Protein AF-0000000066164206 (afdb_homodimer)

Organism: Pyrobaculum aerophilum (strain ATCC 51768 / DSM 7523 / JCM 9630 / CIP 104966 / NBRC 100827 / IM2) (NCBI:txid178306)

Radius of gyration: 22.2 Å; Cα contacts (8 Å, |Δi|>4): 231; chains: 2; bounding box: 52×77×48 Å

Structure (mmCIF, N/CA/C/O backbone):
data_AF-0000000066164206-model_v1
#
loop_
_entity.id
_entity.type
_entity.pdbx_description
1 polymer 'DNA-directed RNA polymerase subunit Rpo6'
#
loop_
_atom_site.group_PDB
_atom_site.id
_atom_site.type_symbol
_atom_site.label_atom_id
_atom_site.label_alt_id
_atom_site.label_comp_id
_atom_site.label_asym_id
_atom_site.label_entity_id
_atom_site.label_seq_id
_atom_site.pdbx_PDB_ins_code
_atom_site.Cartn_x
_atom_site.Cartn_y
_atom_site.Cartn_z
_atom_site.occupancy
_atom_site.B_iso_or_equiv
_atom_site.auth_seq_id
_atom_site.auth_comp_id
_atom_site.auth_asym_id
_atom_site.auth_atom_id
_atom_site.pdbx_PDB_model_num
ATOM 1 N N . MET A 1 1 ? -31.828 -33.75 -18.078 1 66.69 1 MET A N 1
ATOM 2 C CA . MET A 1 1 ? -30.625 -33.219 -17.453 1 66.69 1 MET A CA 1
ATOM 3 C C . MET A 1 1 ? -29.531 -34.281 -17.422 1 66.69 1 MET A C 1
ATOM 5 O O . MET A 1 1 ? -29.734 -35.375 -16.891 1 66.69 1 MET A O 1
ATOM 9 N N . THR A 1 2 ? -28.5 -34.156 -18.312 1 90.25 2 THR A N 1
ATOM 10 C CA . THR A 1 2 ? -27.469 -35.188 -18.422 1 90.25 2 THR A CA 1
ATOM 11 C C . THR A 1 2 ? -26.578 -35.188 -17.203 1 90.25 2 THR A C 1
ATOM 13 O O . THR A 1 2 ? -26.578 -34.25 -16.406 1 90.25 2 THR A O 1
ATOM 16 N N . THR A 1 3 ? -26.031 -36.375 -16.969 1 93.38 3 THR A N 1
ATOM 17 C CA . THR A 1 3 ? -25.094 -36.562 -15.859 1 93.38 3 THR A 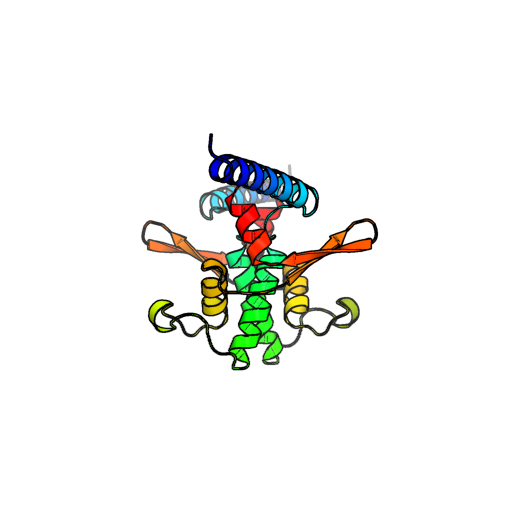CA 1
ATOM 18 C C . THR A 1 3 ? -24.047 -35.438 -15.867 1 93.38 3 THR A C 1
ATOM 20 O O . THR A 1 3 ? -23.641 -34.969 -14.805 1 93.38 3 THR A O 1
ATOM 23 N N . SER A 1 4 ? -23.75 -35.062 -17.031 1 92.44 4 SER A N 1
ATOM 24 C CA . SER A 1 4 ? -22.734 -34.062 -17.188 1 92.44 4 SER A CA 1
ATOM 25 C C . SER A 1 4 ? -23.234 -32.688 -16.719 1 92.44 4 SER A C 1
ATOM 27 O O . SER A 1 4 ? -22.5 -31.938 -16.078 1 92.44 4 SER A O 1
ATOM 29 N N . GLU A 1 5 ? -24.422 -32.406 -17.047 1 90.75 5 GLU A N 1
ATOM 30 C CA . GLU A 1 5 ? -25.047 -31.156 -16.656 1 90.75 5 GLU A CA 1
ATOM 31 C C . GLU A 1 5 ? -25.234 -31.094 -15.148 1 90.75 5 GLU A C 1
ATOM 33 O O . GLU A 1 5 ? -25.031 -30.031 -14.539 1 90.75 5 GLU A O 1
ATOM 38 N N . LEU A 1 6 ? -25.656 -32.188 -14.586 1 91.25 6 LEU A N 1
ATOM 39 C CA . LEU A 1 6 ? -25.828 -32.25 -13.141 1 91.25 6 LEU A CA 1
ATOM 40 C C . LEU A 1 6 ? -24.5 -32.031 -12.414 1 91.25 6 LEU A C 1
ATOM 42 O O . LEU A 1 6 ? -24.453 -31.328 -11.406 1 91.25 6 LEU A O 1
ATOM 46 N N . ILE A 1 7 ? -23.422 -32.594 -12.906 1 93.88 7 ILE A N 1
ATOM 47 C CA . ILE A 1 7 ? -22.094 -32.469 -12.328 1 93.88 7 ILE A CA 1
ATOM 48 C C . ILE A 1 7 ? -21.641 -31 -12.391 1 93.88 7 ILE A C 1
ATOM 50 O O . ILE A 1 7 ? -21.078 -30.484 -11.43 1 93.88 7 ILE A O 1
ATOM 54 N N . GLU A 1 8 ? -22.062 -30.375 -13.469 1 91.31 8 GLU A N 1
ATOM 55 C CA . GLU A 1 8 ? -21.703 -28.969 -13.641 1 91.31 8 GLU A CA 1
ATOM 56 C C . GLU A 1 8 ? -22.438 -28.094 -12.633 1 91.31 8 GLU A C 1
ATOM 58 O O . GLU A 1 8 ? -21.859 -27.156 -12.086 1 91.31 8 GLU A O 1
ATOM 63 N N . ARG A 1 9 ? -23.609 -28.484 -12.375 1 91.88 9 ARG A N 1
ATOM 64 C CA . ARG A 1 9 ? -24.422 -27.75 -11.414 1 91.88 9 ARG A CA 1
ATOM 65 C C . ARG A 1 9 ? -23.891 -27.922 -10 1 91.88 9 ARG A C 1
ATOM 67 O O . ARG A 1 9 ? -23.828 -26.969 -9.227 1 91.88 9 ARG A O 1
ATOM 74 N N . ILE A 1 10 ? -23.516 -29.047 -9.695 1 92.5 10 ILE A N 1
ATOM 75 C CA . ILE A 1 10 ? -23 -29.359 -8.367 1 92.5 10 ILE A CA 1
ATOM 76 C C . ILE A 1 10 ? -21.672 -28.625 -8.148 1 92.5 10 ILE A C 1
ATOM 78 O O . ILE A 1 10 ? -21.438 -28.062 -7.086 1 92.5 10 ILE A O 1
ATOM 82 N N . ASN A 1 11 ? -20.906 -28.594 -9.242 1 90.25 11 ASN A N 1
ATOM 83 C CA . ASN A 1 11 ? -19.609 -27.906 -9.148 1 90.25 11 ASN A CA 1
ATOM 84 C C . ASN A 1 11 ? -19.797 -26.406 -8.914 1 90.25 11 ASN A C 1
ATOM 86 O O . ASN A 1 11 ? -19.016 -25.797 -8.172 1 90.25 11 ASN A O 1
ATOM 90 N N . LYS A 1 12 ? -20.766 -25.922 -9.508 1 91.38 12 LYS A N 1
ATOM 91 C CA . LYS A 1 12 ? -21.078 -24.5 -9.312 1 91.38 12 LYS A CA 1
ATOM 92 C C . LYS A 1 12 ? -21.516 -24.234 -7.879 1 91.38 12 LYS A C 1
ATOM 94 O O . LYS A 1 12 ? -21.109 -23.234 -7.285 1 91.38 12 LYS A O 1
ATOM 99 N N . LEU A 1 13 ? -22.234 -25.047 -7.344 1 91.38 13 LEU A N 1
ATOM 100 C CA . LEU A 1 13 ? -22.703 -24.906 -5.973 1 91.38 13 LEU A CA 1
ATOM 101 C C . LEU A 1 13 ? -21.547 -25.016 -4.98 1 91.38 13 LEU A C 1
ATOM 103 O O . LEU A 1 13 ? -21.516 -24.266 -3.992 1 91.38 13 LEU A O 1
ATOM 107 N N . ILE A 1 14 ? -20.703 -25.906 -5.238 1 89 14 ILE A N 1
ATOM 108 C CA . ILE A 1 14 ? -19.562 -26.094 -4.367 1 89 14 ILE A CA 1
ATOM 109 C C . ILE A 1 14 ? -18.688 -24.844 -4.367 1 89 14 ILE A C 1
ATOM 111 O O . ILE A 1 14 ? -18.219 -24.406 -3.312 1 89 14 ILE A O 1
ATOM 115 N N . ASP A 1 15 ? -18.547 -24.328 -5.621 1 85.62 15 ASP A N 1
ATOM 116 C CA . ASP A 1 15 ? -17.75 -23.109 -5.754 1 85.62 15 ASP A CA 1
ATOM 117 C C . ASP A 1 15 ? -18.359 -21.969 -4.945 1 85.62 15 ASP A C 1
ATOM 119 O O . ASP A 1 15 ? -17.656 -21.234 -4.262 1 85.62 15 ASP A O 1
ATOM 123 N N . VAL A 1 16 ? -19.594 -21.875 -4.934 1 86 16 VAL A N 1
ATOM 124 C CA . VAL A 1 16 ? -20.312 -20.828 -4.211 1 86 16 VAL A CA 1
ATOM 125 C C . VAL A 1 16 ? -20.141 -21.031 -2.707 1 86 16 VAL A C 1
ATOM 127 O O . VAL A 1 16 ? -19.891 -20.078 -1.971 1 86 16 VAL A O 1
ATOM 130 N N . VAL A 1 17 ? -20.266 -22.203 -2.314 1 86.56 17 VAL A N 1
ATOM 131 C CA . VAL A 1 17 ? -20.141 -22.516 -0.897 1 86.56 17 VAL A CA 1
ATOM 132 C C . VAL A 1 17 ? -18.719 -22.25 -0.419 1 86.56 17 VAL A C 1
ATOM 134 O O . VAL A 1 17 ? -18.516 -21.688 0.661 1 86.56 17 VAL A O 1
ATOM 137 N N . ASP A 1 18 ? -17.828 -22.703 -1.269 1 81.44 18 ASP A N 1
ATOM 138 C CA . ASP A 1 18 ? -16.422 -22.484 -0.93 1 81.44 18 ASP A CA 1
ATOM 139 C C . ASP A 1 18 ? -16.125 -21 -0.767 1 81.44 18 ASP A C 1
ATOM 141 O O . ASP A 1 18 ? -15.445 -20.594 0.184 1 81.44 18 ASP A O 1
ATOM 145 N N . LYS A 1 19 ? -16.578 -20.297 -1.693 1 81.19 19 LYS A N 1
ATOM 146 C CA . LYS A 1 19 ? -16.375 -18.859 -1.658 1 81.19 19 LYS A CA 1
ATOM 147 C C . LYS A 1 19 ? -17 -18.234 -0.41 1 81.19 19 LYS A C 1
ATOM 149 O O . LYS A 1 19 ? -16.406 -17.359 0.22 1 81.19 19 LYS A O 1
ATOM 154 N N . ALA A 1 20 ? -18.094 -18.688 -0.047 1 82.38 20 ALA A N 1
ATOM 155 C CA . ALA A 1 20 ? -18.797 -18.203 1.134 1 82.38 20 ALA A CA 1
ATOM 156 C C . ALA A 1 20 ? -18.031 -18.531 2.41 1 82.38 20 ALA A C 1
ATOM 158 O O . ALA A 1 20 ? -17.938 -17.703 3.314 1 82.38 20 ALA A O 1
ATOM 159 N N . ILE A 1 21 ? -17.5 -19.547 2.49 1 81.56 21 ILE A N 1
ATOM 160 C CA . ILE A 1 21 ? -16.75 -20 3.654 1 81.56 21 ILE A CA 1
ATOM 161 C C . ILE A 1 21 ? -15.469 -19.188 3.801 1 81.56 21 ILE A C 1
ATOM 163 O O . ILE A 1 21 ? -15.141 -18.719 4.895 1 81.56 21 ILE A O 1
ATOM 167 N N . ASN A 1 22 ? -14.844 -19.094 2.66 1 77.5 22 ASN A N 1
ATOM 168 C CA . ASN A 1 22 ? -13.602 -18.328 2.676 1 77.5 22 ASN A CA 1
ATOM 169 C C . ASN A 1 22 ? -13.836 -16.875 3.088 1 77.5 22 ASN A C 1
ATOM 171 O O . ASN A 1 22 ? -13.039 -16.297 3.818 1 77.5 22 ASN A O 1
ATOM 175 N N . LYS A 1 23 ? -14.867 -16.406 2.512 1 76.94 23 LYS A N 1
ATOM 176 C CA . LYS A 1 23 ? -15.219 -15.047 2.873 1 76.94 23 LYS A CA 1
ATOM 177 C C . LYS A 1 23 ? -15.406 -14.906 4.383 1 76.94 23 LYS A C 1
ATOM 179 O O . LYS A 1 23 ? -14.992 -13.906 4.977 1 76.94 23 LYS A O 1
ATOM 184 N N . ARG A 1 24 ? -15.914 -15.734 4.977 1 78.19 24 ARG A N 1
ATOM 185 C CA . ARG A 1 24 ? -16.203 -15.711 6.406 1 78.19 24 ARG A CA 1
ATOM 186 C C . ARG A 1 24 ? -14.938 -15.945 7.223 1 78.19 24 ARG A C 1
ATOM 188 O O . ARG A 1 24 ? -14.75 -15.336 8.281 1 78.19 24 ARG A O 1
ATOM 195 N N . GLU A 1 25 ? -14.047 -16.781 6.566 1 76.94 25 GLU A N 1
ATOM 196 C CA . GLU A 1 25 ? -12.867 -17.188 7.332 1 76.94 25 GLU A CA 1
ATOM 197 C C . GLU A 1 25 ? -11.758 -16.141 7.227 1 76.94 25 GLU A C 1
ATOM 199 O O . GLU A 1 25 ? -11.055 -15.883 8.203 1 76.94 25 GLU A O 1
ATOM 204 N N . PHE A 1 26 ? -11.734 -15.664 6.027 1 82.38 26 PHE A N 1
ATOM 205 C CA . PHE A 1 26 ? -10.648 -14.711 5.82 1 82.38 26 PHE A CA 1
ATOM 206 C C . PHE A 1 26 ? -11.188 -13.289 5.695 1 82.38 26 PHE A C 1
ATOM 208 O O . PHE A 1 26 ? -11.594 -12.867 4.609 1 82.38 26 PHE A O 1
ATOM 215 N N . TYR A 1 27 ? -11.516 -12.742 6.898 1 85.75 27 TYR A N 1
ATOM 216 C CA . TYR A 1 27 ? -12.047 -11.391 6.887 1 85.75 27 TYR A CA 1
ATOM 217 C C . TYR A 1 27 ? -10.961 -10.367 7.188 1 85.75 27 TYR A C 1
ATOM 219 O O . TYR A 1 27 ? -10.094 -10.609 8.039 1 85.75 27 TYR A O 1
ATOM 227 N N . PRO A 1 28 ? -11.141 -9.188 6.469 1 89.5 28 PRO A N 1
ATOM 228 C CA . PRO A 1 28 ? -11.969 -8.742 5.344 1 89.5 28 PRO A CA 1
ATOM 229 C C . PRO A 1 28 ? -11.586 -9.406 4.023 1 89.5 28 PRO A C 1
ATOM 231 O O . PRO A 1 28 ? -10.406 -9.703 3.803 1 89.5 28 PRO A O 1
ATOM 234 N N . PRO A 1 29 ? -12.484 -9.734 3.119 1 90.94 29 PRO A N 1
ATOM 235 C CA . PRO A 1 29 ? -12.203 -10.445 1.866 1 90.94 29 PRO A CA 1
ATOM 236 C C . PRO A 1 29 ? -11.586 -9.539 0.805 1 90.94 29 PRO A C 1
ATOM 238 O O . PRO A 1 29 ? -12.023 -9.547 -0.35 1 90.94 29 PRO A O 1
ATOM 241 N N . ARG A 1 30 ? -10.641 -8.68 1.264 1 93.94 30 ARG A N 1
ATOM 242 C CA . ARG A 1 30 ? -9.883 -7.754 0.427 1 93.94 30 ARG A CA 1
ATOM 243 C C . ARG A 1 30 ? -8.539 -7.418 1.062 1 93.94 30 ARG A C 1
ATOM 245 O O . ARG A 1 30 ? -8.328 -7.668 2.252 1 93.94 30 ARG A O 1
ATOM 252 N N . LEU A 1 31 ? -7.727 -6.828 0.231 1 95.31 31 LEU A N 1
ATOM 253 C CA . LEU A 1 31 ? -6.445 -6.367 0.758 1 95.31 31 LEU A CA 1
ATOM 254 C C . LEU A 1 31 ? -6.613 -5.066 1.532 1 95.31 31 LEU A C 1
ATOM 256 O O . LEU A 1 31 ? -7.293 -4.148 1.069 1 95.31 31 LEU A O 1
ATOM 260 N N . THR A 1 32 ? -5.957 -5.039 2.658 1 93.44 32 THR A N 1
ATOM 261 C CA . THR A 1 32 ? -5.863 -3.766 3.367 1 93.44 32 THR A CA 1
ATOM 262 C C . THR A 1 32 ? -4.797 -2.871 2.738 1 93.44 32 THR A C 1
ATOM 264 O O . THR A 1 32 ? -4 -3.33 1.918 1 93.44 32 THR A O 1
ATOM 267 N N . LYS A 1 33 ? -4.77 -1.636 3.09 1 93.25 33 LYS A N 1
ATOM 268 C CA . LYS A 1 33 ? -3.768 -0.715 2.557 1 93.25 33 LYS A CA 1
ATOM 269 C C . LYS A 1 33 ? -2.359 -1.142 2.959 1 93.25 33 LYS A C 1
ATOM 271 O O . LYS A 1 33 ? -1.424 -1.04 2.162 1 93.25 33 LYS A O 1
ATOM 276 N N . TYR A 1 34 ? -2.148 -1.735 4.203 1 94.88 34 TYR A N 1
ATOM 277 C CA . TYR A 1 34 ? -0.826 -2.148 4.66 1 94.88 34 TYR A CA 1
ATOM 278 C C . TYR A 1 34 ? -0.387 -3.432 3.961 1 94.88 34 TYR A C 1
ATOM 280 O O . TYR A 1 34 ? 0.798 -3.611 3.668 1 94.88 34 TYR A O 1
ATOM 288 N N . GLU A 1 35 ? -1.37 -4.32 3.779 1 96.5 35 GLU A N 1
ATOM 289 C CA . GLU A 1 35 ? -1.057 -5.52 3.014 1 96.5 35 GLU A CA 1
ATOM 290 C C . GLU A 1 35 ? -0.661 -5.176 1.581 1 96.5 35 GLU A C 1
ATOM 292 O O . GLU A 1 35 ? 0.327 -5.699 1.061 1 96.5 35 GLU A O 1
ATOM 297 N N . THR A 1 36 ? -1.443 -4.316 0.958 1 97.5 36 THR A N 1
ATOM 298 C CA . THR A 1 36 ? -1.11 -3.848 -0.383 1 97.5 36 THR A CA 1
ATOM 299 C C . THR A 1 36 ? 0.281 -3.221 -0.407 1 97.5 36 THR A C 1
ATOM 301 O O . THR A 1 36 ? 1.104 -3.557 -1.263 1 97.5 36 THR A O 1
ATOM 304 N N . ALA A 1 37 ? 0.535 -2.391 0.534 1 98.31 37 ALA A N 1
ATOM 305 C CA . ALA A 1 37 ? 1.829 -1.724 0.65 1 98.31 37 ALA A CA 1
ATOM 306 C C . ALA A 1 37 ? 2.961 -2.74 0.779 1 98.31 37 ALA A C 1
ATOM 308 O O . ALA A 1 37 ? 4.004 -2.6 0.139 1 98.31 37 ALA A O 1
ATOM 309 N N . ARG A 1 38 ? 2.699 -3.684 1.602 1 97.81 38 ARG A N 1
ATOM 310 C CA . ARG A 1 38 ? 3.725 -4.695 1.8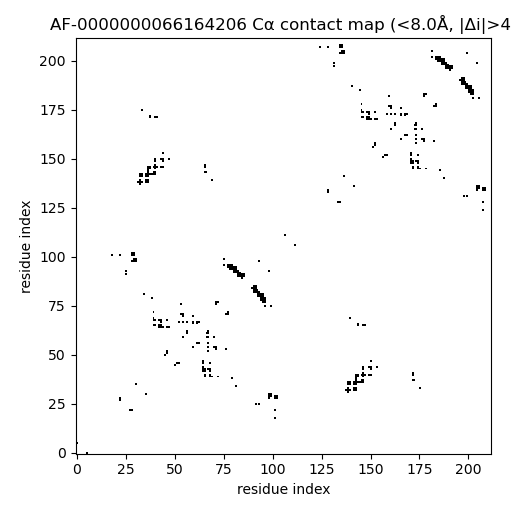41 1 97.81 38 ARG A CA 1
ATOM 311 C C . ARG A 1 38 ? 4.023 -5.48 0.57 1 97.81 38 ARG A C 1
ATOM 313 O O . ARG A 1 38 ? 5.188 -5.75 0.258 1 97.81 38 ARG A O 1
ATOM 320 N N . ILE A 1 39 ? 3.029 -5.887 -0.0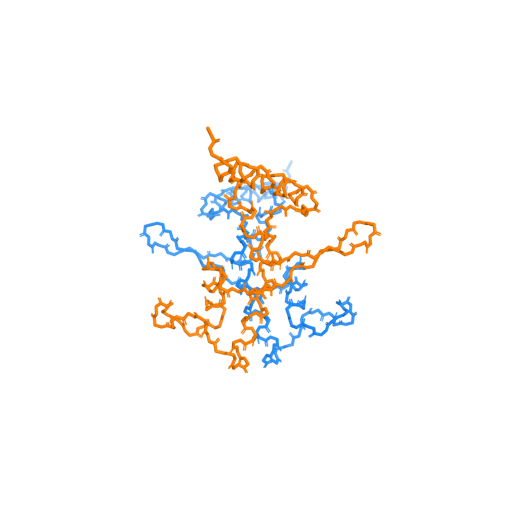93 1 98.38 39 ILE A N 1
ATOM 321 C CA . ILE A 1 39 ? 3.178 -6.641 -1.334 1 98.38 39 ILE A CA 1
ATOM 322 C C . ILE A 1 39 ? 3.957 -5.809 -2.352 1 98.38 39 ILE A C 1
ATOM 324 O O . ILE A 1 39 ? 4.926 -6.289 -2.941 1 98.38 39 ILE A O 1
ATOM 328 N N . ILE A 1 40 ? 3.529 -4.562 -2.512 1 98.44 40 ILE A N 1
ATOM 329 C CA . ILE A 1 40 ? 4.184 -3.674 -3.467 1 98.44 40 ILE A CA 1
ATOM 330 C C . ILE A 1 40 ? 5.617 -3.4 -3.016 1 98.44 40 ILE A C 1
ATOM 332 O O . ILE A 1 40 ? 6.547 -3.426 -3.826 1 98.44 40 ILE A O 1
ATOM 336 N N . GLY A 1 41 ? 5.812 -3.145 -1.729 1 98.38 41 GLY A N 1
ATOM 337 C CA . GLY A 1 41 ? 7.141 -2.92 -1.185 1 98.38 41 GLY A CA 1
ATOM 338 C C . GLY A 1 41 ? 8.078 -4.094 -1.398 1 98.38 41 GLY A C 1
ATOM 339 O O . GLY A 1 41 ? 9.211 -3.916 -1.853 1 98.38 41 GLY A O 1
ATOM 340 N N . ALA A 1 42 ? 7.594 -5.25 -1.083 1 97.94 42 ALA A N 1
ATOM 341 C CA . ALA A 1 42 ? 8.391 -6.461 -1.25 1 97.94 42 ALA A CA 1
ATOM 342 C C . ALA A 1 42 ? 8.766 -6.676 -2.715 1 97.94 42 ALA A C 1
ATOM 344 O O . ALA A 1 42 ? 9.922 -6.949 -3.033 1 97.94 42 ALA A O 1
ATOM 345 N N . ARG A 1 43 ? 7.789 -6.516 -3.514 1 98.12 43 ARG A N 1
ATOM 346 C CA . ARG A 1 43 ? 8.047 -6.703 -4.938 1 98.12 43 ARG A CA 1
ATOM 347 C C . ARG A 1 43 ? 9 -5.633 -5.465 1 98.12 43 ARG A C 1
ATOM 349 O O . ARG A 1 43 ? 9.898 -5.93 -6.254 1 98.12 43 ARG A O 1
ATOM 356 N N . ALA A 1 44 ? 8.75 -4.375 -5.062 1 98.75 44 ALA A N 1
ATOM 357 C CA . ALA A 1 44 ? 9.625 -3.279 -5.469 1 98.75 44 ALA A CA 1
ATOM 358 C C . ALA A 1 44 ? 11.078 -3.566 -5.09 1 98.75 44 ALA A C 1
ATOM 360 O O . ALA A 1 44 ? 11.992 -3.316 -5.879 1 98.75 44 ALA A O 1
ATOM 361 N N . LEU A 1 45 ? 11.266 -4.09 -3.963 1 97.75 45 LEU A N 1
ATOM 362 C CA . LEU A 1 45 ? 12.609 -4.453 -3.508 1 97.75 45 LEU A CA 1
ATOM 363 C C . LEU A 1 45 ? 13.203 -5.551 -4.383 1 97.75 45 LEU A C 1
ATOM 365 O O . LEU A 1 45 ? 14.359 -5.465 -4.793 1 97.75 45 LEU A O 1
ATOM 369 N N . GLN A 1 46 ? 12.406 -6.59 -4.641 1 97.88 46 GLN A N 1
ATOM 370 C CA . GLN A 1 46 ? 12.859 -7.664 -5.516 1 97.88 46 GLN A CA 1
ATOM 371 C C . GLN A 1 46 ? 13.32 -7.113 -6.863 1 97.88 46 GLN A C 1
ATOM 373 O O . GLN A 1 46 ? 14.367 -7.508 -7.375 1 97.88 46 GLN A O 1
ATOM 378 N N . LEU A 1 47 ? 12.562 -6.191 -7.414 1 98.19 47 LEU A N 1
ATOM 379 C CA . LEU A 1 47 ? 12.898 -5.574 -8.695 1 98.19 47 LEU A CA 1
ATOM 380 C C . LEU A 1 47 ? 14.188 -4.762 -8.586 1 98.19 47 LEU A C 1
ATOM 382 O O . LEU A 1 47 ? 15.039 -4.816 -9.477 1 98.19 47 LEU A O 1
ATOM 386 N N . ALA A 1 48 ? 14.281 -4.035 -7.539 1 97.06 48 ALA A N 1
ATOM 387 C CA . ALA A 1 48 ? 15.477 -3.23 -7.297 1 97.06 48 ALA A CA 1
ATOM 388 C C . ALA A 1 48 ? 16.703 -4.117 -7.145 1 97.06 48 ALA A C 1
ATOM 390 O O . ALA A 1 48 ? 17.828 -3.691 -7.449 1 97.06 48 ALA A O 1
ATOM 391 N N . MET A 1 49 ? 16.469 -5.266 -6.781 1 95.94 49 MET A N 1
ATOM 392 C CA . MET A 1 49 ? 17.562 -6.195 -6.52 1 95.94 49 MET A CA 1
ATOM 393 C C . MET A 1 49 ? 17.828 -7.066 -7.742 1 95.94 49 MET A C 1
ATOM 395 O O . MET A 1 49 ? 18.672 -7.973 -7.688 1 95.94 49 MET A O 1
ATOM 399 N N . GLY A 1 50 ? 17.078 -6.793 -8.75 1 96.81 50 GLY A N 1
ATOM 400 C CA . GLY A 1 50 ? 17.469 -7.402 -10.016 1 96.81 50 GLY A CA 1
ATOM 401 C C . GLY A 1 50 ? 16.469 -8.414 -10.523 1 96.81 50 GLY A C 1
ATOM 402 O O . GLY A 1 50 ? 16.688 -9.062 -11.547 1 96.81 50 GLY A O 1
ATOM 403 N N . ALA A 1 51 ? 15.344 -8.586 -9.867 1 98.25 51 ALA A N 1
ATOM 404 C CA . ALA A 1 51 ? 14.32 -9.5 -10.375 1 98.25 51 ALA A CA 1
ATOM 405 C C . ALA A 1 51 ? 13.781 -9.023 -11.719 1 98.25 51 ALA A C 1
ATOM 407 O O . ALA A 1 51 ? 13.719 -7.816 -11.984 1 98.25 51 ALA A O 1
ATOM 408 N N . GLN A 1 52 ? 13.406 -9.969 -12.547 1 98.06 52 GLN A N 1
ATOM 409 C CA . GLN A 1 52 ? 12.836 -9.625 -13.852 1 98.06 52 GLN A CA 1
ATOM 410 C C . GLN A 1 52 ? 11.414 -9.094 -13.703 1 98.06 52 GLN A C 1
ATOM 412 O O . GLN A 1 52 ? 10.594 -9.672 -12.984 1 98.06 52 GLN A O 1
ATOM 417 N N . PRO A 1 53 ? 11.102 -8.086 -14.391 1 98.25 53 PRO A N 1
ATOM 418 C CA . PRO A 1 53 ? 9.711 -7.625 -14.406 1 98.25 53 PRO A CA 1
ATOM 419 C C . PRO A 1 53 ? 8.773 -8.602 -15.102 1 98.25 53 PRO A C 1
ATOM 421 O O . PRO A 1 53 ? 9.18 -9.281 -16.047 1 98.25 53 PRO A O 1
ATOM 424 N N . LEU A 1 54 ? 7.52 -8.609 -14.703 1 98.31 54 LEU A N 1
ATOM 425 C CA . LEU A 1 54 ? 6.52 -9.477 -15.305 1 98.31 54 LEU A CA 1
ATOM 426 C C . LEU A 1 54 ? 5.66 -8.711 -16.312 1 98.31 54 LEU A C 1
ATOM 428 O O . LEU A 1 54 ? 4.719 -9.266 -16.875 1 98.31 54 LEU A O 1
ATOM 432 N N . VAL A 1 55 ? 5.945 -7.441 -16.359 1 98.06 55 VAL A N 1
ATOM 433 C CA . VAL A 1 55 ? 5.215 -6.605 -17.312 1 98.06 55 VAL A CA 1
ATOM 434 C C . VAL A 1 55 ? 6.199 -5.934 -18.266 1 98.06 55 VAL A C 1
ATOM 436 O O . VAL A 1 55 ? 7.395 -5.848 -17.984 1 98.06 55 VAL A O 1
ATOM 439 N N . ASP A 1 56 ? 5.59 -5.531 -19.422 1 97 56 ASP A N 1
ATOM 440 C CA . ASP A 1 56 ? 6.402 -4.773 -20.359 1 97 56 ASP A CA 1
ATOM 441 C C . ASP A 1 56 ? 6.691 -3.371 -19.844 1 97 56 ASP A C 1
ATOM 443 O O . ASP A 1 56 ? 5.781 -2.549 -19.719 1 97 56 ASP A O 1
ATOM 447 N N . ILE A 1 57 ? 7.984 -3.061 -19.688 1 95.94 57 ILE A N 1
ATOM 448 C CA . ILE A 1 57 ? 8.422 -1.802 -19.094 1 95.94 57 ILE A CA 1
ATOM 449 C C . ILE A 1 57 ? 8 -0.636 -19.984 1 95.94 57 ILE A C 1
ATOM 451 O O . ILE A 1 57 ? 7.699 0.453 -19.484 1 95.94 57 ILE A O 1
ATOM 455 N N . GLN A 1 58 ? 7.988 -0.874 -21.297 1 95.88 58 GLN A N 1
ATOM 456 C CA . GLN A 1 58 ? 7.578 0.165 -22.234 1 95.88 58 GLN A CA 1
ATOM 457 C C . GLN A 1 58 ? 6.098 0.501 -22.062 1 95.88 58 GLN A C 1
ATOM 459 O O . GLN A 1 58 ? 5.707 1.667 -22.156 1 95.88 58 GLN A O 1
ATOM 464 N N . GLU A 1 59 ? 5.34 -0.531 -21.812 1 95.06 59 GLU A N 1
ATOM 465 C CA . GLU A 1 59 ? 3.906 -0.335 -21.625 1 95.06 59 GLU A CA 1
ATOM 466 C C . GLU A 1 59 ? 3.625 0.439 -20.344 1 95.06 59 GLU A C 1
ATOM 468 O O . GLU A 1 59 ? 2.715 1.271 -20.297 1 95.06 59 GLU A O 1
ATOM 473 N N . VAL A 1 60 ? 4.379 0.217 -19.297 1 93.81 60 VAL A N 1
ATOM 474 C CA . VAL A 1 60 ? 4.211 0.894 -18.016 1 93.81 60 VAL A CA 1
ATOM 475 C C . VAL A 1 60 ? 4.648 2.35 -18.141 1 93.81 60 VAL A C 1
ATOM 477 O O . VAL A 1 60 ? 4.098 3.23 -17.469 1 93.81 60 VAL A O 1
ATOM 480 N N . GLY A 1 61 ? 5.574 2.59 -18.984 1 94.69 61 GLY A N 1
ATOM 481 C CA . GLY A 1 61 ? 6.078 3.938 -19.188 1 94.69 61 GLY A CA 1
ATOM 482 C C . GLY A 1 61 ? 7.047 4.383 -18.109 1 94.69 61 GLY A C 1
ATOM 483 O O . GLY A 1 61 ? 7.207 5.582 -17.875 1 94.69 61 GLY A O 1
ATOM 484 N N . SER A 1 62 ? 7.547 3.5 -17.312 1 95.25 62 SER A N 1
ATOM 485 C CA . SER A 1 62 ? 8.469 3.84 -16.234 1 95.25 62 SER A CA 1
ATOM 486 C C . SER A 1 62 ? 9.312 2.635 -15.828 1 95.25 62 SER A C 1
ATOM 488 O O . SER A 1 62 ? 8.859 1.492 -15.93 1 95.25 62 SER A O 1
ATOM 490 N N . VAL A 1 63 ? 10.523 2.949 -15.43 1 95.75 63 VAL A N 1
ATOM 491 C CA . VAL A 1 63 ? 11.414 1.899 -14.93 1 95.75 63 VAL A CA 1
ATOM 492 C C . VAL A 1 63 ? 11.383 1.885 -13.406 1 95.75 63 VAL A C 1
ATOM 494 O O . VAL A 1 63 ? 12.094 1.093 -12.773 1 95.75 63 VAL A O 1
ATOM 497 N N . ASP A 1 64 ? 10.555 2.697 -12.828 1 97.19 64 ASP A N 1
ATOM 498 C CA . ASP A 1 64 ? 10.414 2.764 -11.375 1 97.19 64 ASP A CA 1
ATOM 499 C C . ASP A 1 64 ? 9.898 1.44 -10.812 1 97.19 64 ASP A C 1
ATOM 501 O O . ASP A 1 64 ? 8.789 1.01 -11.133 1 97.19 64 ASP A O 1
ATOM 505 N N . PRO A 1 65 ? 10.742 0.855 -9.859 1 98.25 65 PRO A N 1
ATOM 506 C CA . PRO A 1 65 ? 10.359 -0.459 -9.336 1 98.25 65 PRO A CA 1
ATOM 507 C C . PRO A 1 65 ? 8.992 -0.454 -8.664 1 98.25 65 PRO A C 1
ATOM 509 O O . PRO A 1 65 ? 8.258 -1.443 -8.742 1 98.25 65 PRO A O 1
ATOM 512 N N . VAL A 1 66 ? 8.672 0.612 -8.047 1 98.12 66 VAL A N 1
ATOM 513 C CA . VAL A 1 66 ? 7.406 0.703 -7.332 1 98.12 66 VAL A CA 1
ATOM 514 C C . VAL A 1 66 ? 6.2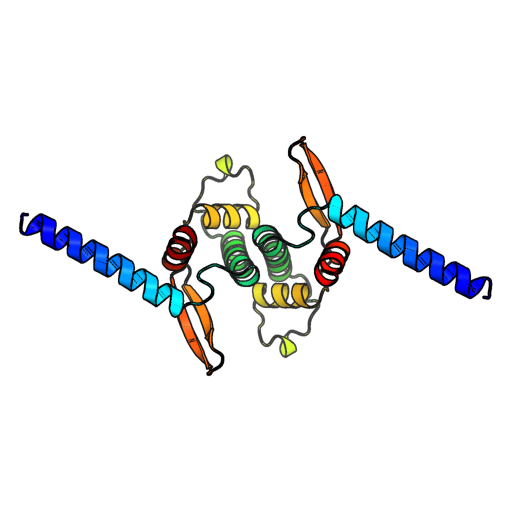5 0.708 -8.328 1 98.12 66 VAL A C 1
ATOM 516 O O . VAL A 1 66 ? 5.262 -0.011 -8.148 1 98.12 66 VAL A O 1
ATOM 519 N N . LEU A 1 67 ? 6.355 1.498 -9.391 1 97.69 67 LEU A N 1
ATOM 520 C CA . LEU A 1 67 ? 5.309 1.571 -10.398 1 97.69 67 LEU A CA 1
ATOM 521 C C . LEU A 1 67 ? 5.145 0.232 -11.109 1 97.69 67 LEU A C 1
ATOM 523 O O . LEU A 1 67 ? 4.023 -0.179 -11.422 1 97.69 67 LEU A O 1
ATOM 527 N N . ILE A 1 68 ? 6.281 -0.389 -11.328 1 98.38 68 ILE A N 1
ATOM 528 C CA . ILE A 1 68 ? 6.234 -1.701 -11.961 1 98.38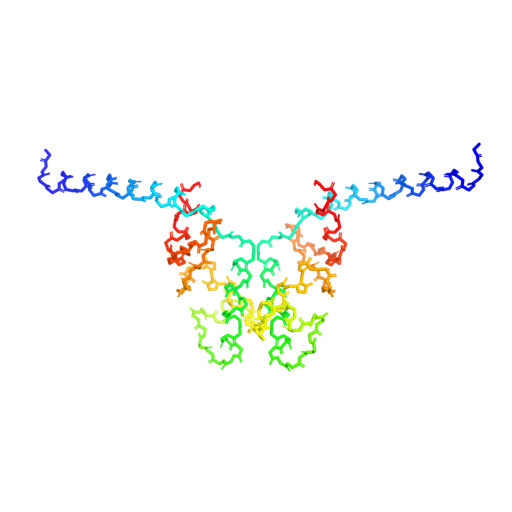 68 ILE A CA 1
ATOM 529 C C . ILE A 1 68 ? 5.504 -2.688 -11.055 1 98.38 68 ILE A C 1
ATOM 531 O O . ILE A 1 68 ? 4.617 -3.418 -11.508 1 98.38 68 ILE A O 1
ATOM 535 N N . ALA A 1 69 ? 5.859 -2.689 -9.766 1 98.75 69 ALA A N 1
ATOM 536 C CA . ALA A 1 69 ? 5.219 -3.559 -8.789 1 98.75 69 ALA A CA 1
ATOM 537 C C . ALA A 1 69 ? 3.719 -3.291 -8.719 1 98.75 69 ALA A C 1
ATOM 539 O O . ALA A 1 69 ? 2.916 -4.227 -8.656 1 98.75 69 ALA A O 1
ATOM 540 N N . MET A 1 70 ? 3.299 -2.064 -8.781 1 98.06 70 MET A N 1
ATOM 541 C CA . MET A 1 70 ? 1.89 -1.683 -8.742 1 98.06 70 MET A CA 1
ATOM 542 C C . MET A 1 70 ? 1.143 -2.24 -9.953 1 98.06 70 MET A C 1
ATOM 544 O O . MET A 1 70 ? 0.04 -2.773 -9.812 1 98.06 70 MET A O 1
ATOM 548 N N . GLU A 1 71 ? 1.762 -2.119 -11.078 1 97.88 71 GLU A N 1
ATOM 549 C CA . GLU A 1 71 ? 1.144 -2.621 -12.305 1 97.88 71 GLU A CA 1
ATOM 550 C C . GLU A 1 71 ? 1.021 -4.141 -12.273 1 97.88 71 GLU A C 1
ATOM 552 O O . GLU A 1 71 ? 0.001 -4.695 -12.688 1 97.88 71 GLU A O 1
ATOM 557 N N . GLU A 1 72 ? 2.084 -4.812 -11.805 1 98.31 72 GLU A N 1
ATOM 558 C CA . GLU A 1 72 ? 2.053 -6.266 -11.688 1 98.31 72 GLU A CA 1
ATOM 559 C C . GLU A 1 72 ? 0.955 -6.727 -10.734 1 98.31 72 GLU A C 1
ATOM 561 O O . GLU A 1 72 ? 0.282 -7.727 -10.992 1 98.31 72 GLU A O 1
ATOM 566 N N . LEU A 1 73 ? 0.753 -6.008 -9.633 1 97.94 73 LEU A N 1
ATOM 567 C CA . LEU A 1 73 ? -0.323 -6.32 -8.695 1 97.94 73 LEU A CA 1
ATOM 568 C C . LEU A 1 73 ? -1.686 -6.086 -9.344 1 97.94 73 LEU A C 1
ATOM 570 O O . LEU A 1 73 ? -2.572 -6.938 -9.25 1 97.94 73 LEU A O 1
ATOM 574 N N . ARG A 1 74 ? -1.874 -5 -9.977 1 96.12 74 ARG A N 1
ATOM 575 C CA . ARG A 1 74 ? -3.131 -4.637 -10.625 1 96.12 74 ARG A CA 1
ATOM 576 C C . ARG A 1 74 ? -3.551 -5.691 -11.641 1 96.12 74 ARG A C 1
ATOM 578 O O . ARG A 1 74 ? -4.73 -6.023 -11.742 1 96.12 74 ARG A O 1
ATOM 585 N N . ARG A 1 75 ? -2.602 -6.242 -12.32 1 96.5 75 ARG A N 1
ATOM 586 C CA . ARG A 1 75 ? -2.871 -7.199 -13.383 1 96.5 75 ARG A CA 1
ATOM 587 C C . ARG A 1 75 ? -2.982 -8.617 -12.828 1 96.5 75 ARG A C 1
ATOM 589 O O . ARG A 1 75 ? -3.242 -9.562 -13.578 1 96.5 75 ARG A O 1
ATOM 596 N N . GLY A 1 76 ? -2.705 -8.758 -11.539 1 96.19 76 GLY A N 1
ATOM 597 C CA . GLY A 1 76 ? -2.838 -10.062 -10.914 1 96.19 76 GLY A CA 1
ATOM 598 C C . GLY A 1 76 ? -1.706 -11.008 -11.266 1 96.19 76 GLY A C 1
ATOM 599 O O . GLY A 1 76 ? -1.915 -12.219 -11.375 1 96.19 76 GLY A O 1
ATOM 600 N N . LEU A 1 77 ? -0.539 -10.477 -11.414 1 97.44 77 LEU A N 1
ATOM 601 C CA . LEU A 1 77 ? 0.569 -11.297 -11.898 1 97.44 77 LEU A CA 1
ATOM 602 C C . LEU A 1 77 ? 1.438 -11.773 -10.742 1 97.44 77 LEU A C 1
ATOM 604 O O . LEU A 1 77 ? 2.305 -12.633 -10.922 1 97.44 77 LEU A O 1
ATOM 608 N N . LEU A 1 78 ? 1.17 -11.242 -9.539 1 98.12 78 LEU A N 1
ATOM 609 C CA . LEU A 1 78 ? 1.985 -11.578 -8.375 1 98.12 78 LEU A CA 1
ATOM 610 C C . LEU A 1 78 ? 1.431 -12.805 -7.656 1 98.12 78 LEU A C 1
ATOM 612 O O . LEU A 1 78 ? 0.213 -12.977 -7.566 1 98.12 78 LEU A O 1
ATOM 616 N N . ASP A 1 79 ? 2.361 -13.578 -7.188 1 95.38 79 ASP A N 1
ATOM 617 C CA . ASP A 1 79 ? 1.988 -14.805 -6.484 1 95.38 79 ASP A CA 1
ATOM 618 C C . ASP A 1 79 ? 2.484 -14.781 -5.039 1 95.38 79 ASP A C 1
ATOM 620 O O . ASP A 1 79 ? 3.445 -15.469 -4.695 1 95.38 79 ASP A O 1
ATOM 624 N N . PHE A 1 80 ? 1.926 -14.016 -4.23 1 96.81 80 PHE A N 1
ATOM 625 C CA . PHE A 1 80 ? 2.297 -13.945 -2.822 1 96.81 80 PHE A CA 1
ATOM 626 C C . PHE A 1 80 ? 1.279 -14.672 -1.955 1 96.81 80 PHE A C 1
ATOM 628 O O . PHE A 1 80 ? 0.17 -14.969 -2.404 1 96.81 80 PHE A O 1
ATOM 635 N N . ILE A 1 81 ? 1.796 -15.094 -0.857 1 96.62 81 ILE A N 1
ATOM 636 C CA . ILE A 1 81 ? 0.922 -15.609 0.193 1 96.62 81 ILE A CA 1
ATOM 637 C C . ILE A 1 81 ? 0.701 -14.531 1.253 1 96.62 81 ILE A C 1
ATOM 639 O O . ILE A 1 81 ? 1.657 -13.914 1.729 1 96.62 81 ILE A O 1
ATOM 643 N N . ILE A 1 82 ? -0.553 -14.312 1.608 1 95.12 82 ILE A N 1
ATOM 644 C CA . ILE A 1 82 ? -0.92 -13.359 2.645 1 95.12 82 ILE A CA 1
ATOM 645 C C . ILE A 1 82 ? -1.144 -14.086 3.967 1 95.12 82 ILE A C 1
ATOM 647 O O . ILE A 1 82 ? -1.836 -15.109 4.012 1 95.12 82 ILE A O 1
ATOM 651 N N . VAL A 1 83 ? -0.48 -13.547 4.945 1 93.38 83 VAL A N 1
ATOM 652 C CA . VAL A 1 83 ? -0.572 -14.148 6.27 1 93.38 83 VAL A CA 1
ATOM 653 C C . VAL A 1 83 ? -1.215 -13.164 7.246 1 93.38 83 VAL A C 1
ATOM 655 O O . VAL A 1 83 ? -0.766 -12.023 7.367 1 93.38 83 VAL A O 1
ATOM 658 N N . ARG A 1 84 ? -2.295 -13.477 7.898 1 93.56 84 ARG A N 1
ATOM 659 C CA . ARG A 1 84 ? -2.969 -12.664 8.906 1 93.56 84 ARG A CA 1
ATOM 660 C C . ARG A 1 84 ? -2.973 -13.375 10.258 1 93.56 84 ARG A C 1
ATOM 662 O O . ARG A 1 84 ? -3.145 -14.594 10.328 1 93.56 84 ARG A O 1
ATOM 669 N N . GLU A 1 85 ? -2.77 -12.594 11.297 1 91.25 85 GLU A N 1
ATOM 670 C CA . GLU A 1 85 ? -2.859 -13.125 12.648 1 91.25 85 GLU A CA 1
ATOM 671 C C . GLU A 1 85 ? -4.23 -12.852 13.266 1 91.25 85 GLU A C 1
ATOM 673 O O . GLU A 1 85 ? -4.695 -11.711 13.266 1 91.25 85 GLU A O 1
ATOM 678 N N . MET A 1 86 ? -4.828 -13.914 13.797 1 89.94 86 MET A N 1
ATOM 679 C CA . MET A 1 86 ? -6.137 -13.805 14.43 1 89.94 86 MET A CA 1
ATOM 680 C C . MET A 1 86 ? -6 -13.438 15.906 1 89.94 86 MET A C 1
ATOM 682 O O . MET A 1 86 ? -4.914 -13.562 16.484 1 89.94 86 MET A O 1
ATOM 686 N N . PRO A 1 87 ? -7.098 -12.859 16.484 1 89.88 87 PRO A N 1
ATOM 687 C CA . PRO A 1 87 ? -7.039 -12.461 17.891 1 89.88 87 PRO A CA 1
ATOM 688 C C . PRO A 1 87 ? -6.672 -13.617 18.812 1 89.88 87 PRO A C 1
ATOM 690 O O . PRO A 1 87 ? -6.09 -13.398 19.891 1 89.88 87 PRO A O 1
ATOM 693 N N . ASP A 1 88 ? -6.953 -14.781 18.406 1 92.5 88 ASP A N 1
ATOM 694 C CA . ASP A 1 88 ? -6.652 -15.953 19.234 1 92.5 88 ASP A CA 1
ATOM 695 C C . ASP A 1 88 ? -5.215 -16.422 19.016 1 92.5 88 ASP A C 1
ATOM 697 O O . ASP A 1 88 ? -4.785 -17.422 19.594 1 92.5 88 ASP A O 1
ATOM 701 N N . GLY A 1 89 ? -4.531 -15.828 18.156 1 90.94 89 GLY A N 1
ATOM 702 C CA . GLY A 1 89 ? -3.129 -16.141 17.938 1 90.94 89 GLY A CA 1
ATOM 703 C C . GLY A 1 89 ? -2.898 -17.062 16.766 1 90.94 89 GLY A C 1
ATOM 704 O O . GLY A 1 89 ? -1.755 -17.312 16.375 1 90.94 89 GLY A O 1
ATOM 705 N N . LYS A 1 90 ? -3.908 -17.484 16.188 1 92.62 90 LYS A N 1
ATOM 706 C CA . LYS A 1 90 ? -3.768 -18.344 15.016 1 92.62 90 LYS A CA 1
ATOM 707 C C . LYS A 1 90 ? -3.463 -17.516 13.766 1 92.62 90 LYS A C 1
ATOM 709 O O . LYS A 1 90 ? -3.906 -16.375 13.641 1 92.62 90 LYS A O 1
ATOM 714 N N . THR A 1 91 ? -2.609 -18.172 12.945 1 94.12 91 THR A N 1
ATOM 715 C CA . THR A 1 91 ? -2.285 -17.531 11.688 1 94.12 91 THR A CA 1
ATOM 716 C C . THR A 1 91 ? -3.109 -18.125 10.547 1 94.12 91 THR A C 1
ATOM 718 O O . THR A 1 91 ? -3.287 -19.328 10.469 1 94.12 91 THR A O 1
ATOM 721 N N . MET A 1 92 ? -3.639 -17.312 9.703 1 93.38 92 MET A N 1
ATOM 722 C CA . MET A 1 92 ? -4.359 -17.734 8.508 1 93.38 92 MET A CA 1
ATOM 723 C C . MET A 1 92 ? -3.592 -17.328 7.25 1 93.38 92 MET A C 1
ATOM 725 O O . MET A 1 92 ? -3.016 -16.234 7.188 1 93.38 92 MET A O 1
ATOM 729 N N . ARG A 1 93 ? -3.596 -18.266 6.316 1 94.88 93 ARG A N 1
ATOM 730 C CA . ARG A 1 93 ? -2.877 -18.016 5.07 1 94.88 93 ARG A CA 1
ATOM 731 C C . ARG A 1 93 ? -3.807 -18.141 3.867 1 94.88 93 ARG A C 1
ATOM 733 O O . ARG A 1 93 ? -4.684 -19 3.836 1 94.88 93 ARG A O 1
ATOM 740 N N . ILE A 1 94 ? -3.695 -17.297 2.908 1 94.19 94 ILE A N 1
ATOM 741 C CA . ILE A 1 94 ? -4.453 -17.344 1.662 1 94.19 94 ILE A CA 1
ATOM 742 C C . ILE A 1 94 ? -3.578 -16.859 0.51 1 94.19 94 ILE A C 1
ATOM 744 O O . ILE A 1 94 ? -2.797 -15.914 0.671 1 94.19 94 ILE A O 1
ATOM 748 N N . ARG A 1 95 ? -3.674 -17.562 -0.61 1 96.25 95 ARG A N 1
ATOM 749 C CA . ARG A 1 95 ? -2.957 -17.078 -1.785 1 96.25 95 ARG A CA 1
ATOM 750 C C . ARG A 1 95 ? -3.525 -15.742 -2.258 1 96.25 95 ARG A C 1
ATOM 752 O O . ARG A 1 95 ? -4.742 -15.547 -2.27 1 96.25 95 ARG A O 1
ATOM 759 N N . LEU A 1 96 ? -2.605 -14.906 -2.645 1 97.25 96 LEU A N 1
ATOM 760 C CA . LEU A 1 96 ? -2.988 -13.586 -3.115 1 97.25 96 LEU A CA 1
ATOM 761 C C . LEU A 1 96 ? -4.047 -13.68 -4.207 1 97.25 96 LEU A C 1
ATOM 763 O O . LEU A 1 96 ? -5.059 -12.977 -4.16 1 97.25 96 LEU A O 1
ATOM 767 N N . LYS A 1 97 ? -3.879 -14.5 -5.172 1 95.12 97 LYS A N 1
ATOM 768 C CA . LYS A 1 97 ? -4.785 -14.641 -6.309 1 95.12 97 LYS A CA 1
ATOM 769 C C . LYS A 1 97 ? -6.18 -15.062 -5.852 1 95.12 97 LYS A C 1
ATOM 771 O O . LYS A 1 97 ? -7.184 -14.594 -6.391 1 95.12 97 LYS A O 1
ATOM 776 N N . GLU A 1 98 ? -6.203 -15.938 -4.875 1 92.38 98 GLU A N 1
ATOM 777 C CA . GLU A 1 98 ? -7.473 -16.375 -4.312 1 92.38 98 GLU A CA 1
ATOM 778 C C . GLU A 1 98 ? -8.203 -15.227 -3.627 1 92.38 98 GLU A C 1
ATOM 780 O O . GLU A 1 98 ? -9.414 -15.07 -3.787 1 92.38 98 GLU A O 1
ATOM 785 N N . LEU A 1 99 ? -7.508 -14.43 -2.877 1 93.69 99 LEU A N 1
ATOM 786 C CA . LEU A 1 99 ? -8.102 -13.289 -2.18 1 93.69 99 LEU A CA 1
ATOM 787 C C . LEU A 1 99 ? -8.625 -12.258 -3.17 1 93.69 99 LEU A C 1
ATOM 789 O O . LEU A 1 99 ? -9.711 -11.711 -2.994 1 93.69 99 LEU A O 1
ATOM 793 N N . LEU A 1 100 ? -7.805 -11.961 -4.223 1 93.31 100 LEU A N 1
ATOM 794 C CA . LEU A 1 100 ? -8.211 -10.992 -5.234 1 93.31 100 LEU A CA 1
ATOM 795 C C . LEU A 1 100 ? -9.492 -11.445 -5.934 1 93.31 100 LEU A C 1
ATOM 797 O O . LEU A 1 100 ? -10.344 -10.617 -6.27 1 93.31 100 LEU A O 1
ATOM 801 N N . GLU A 1 101 ? -9.641 -12.695 -6.137 1 90.12 101 GLU A N 1
ATOM 802 C CA . GLU A 1 101 ? -10.844 -13.25 -6.746 1 90.12 101 GLU A CA 1
ATOM 803 C C . GLU A 1 101 ? -12.055 -13.078 -5.836 1 90.12 101 GLU A C 1
ATOM 805 O O . GLU A 1 101 ? -13.156 -12.781 -6.305 1 90.12 101 GLU A O 1
ATOM 810 N N . LEU A 1 102 ? -11.812 -13.258 -4.555 1 88.38 102 LEU A N 1
ATOM 811 C CA . LEU A 1 102 ? -12.883 -13.086 -3.574 1 88.38 102 LEU A CA 1
ATOM 812 C C . LEU A 1 102 ? -13.367 -11.641 -3.547 1 88.38 102 LEU A C 1
ATOM 814 O O . LEU A 1 102 ? -14.57 -11.383 -3.428 1 88.38 102 LEU A O 1
ATOM 818 N N . GLU A 1 103 ? -12.461 -10.672 -3.645 1 87.81 103 GLU A N 1
ATOM 819 C CA . GLU A 1 103 ? -12.758 -9.25 -3.6 1 87.81 103 GLU A CA 1
ATOM 820 C C . GLU A 1 103 ? -13.609 -8.828 -4.797 1 87.81 103 GLU A C 1
ATOM 822 O O . GLU A 1 103 ? -14.484 -7.965 -4.672 1 87.81 103 GLU A O 1
ATOM 827 N N . ARG A 1 104 ? -13.406 -9.43 -5.926 1 85.88 104 ARG A N 1
ATOM 828 C CA . ARG A 1 104 ? -14.094 -9.086 -7.164 1 85.88 104 ARG A CA 1
ATOM 829 C C . ARG A 1 104 ? -15.523 -9.609 -7.156 1 85.88 104 ARG A C 1
ATOM 831 O O . ARG A 1 104 ? -16.391 -9.078 -7.852 1 85.88 104 ARG A O 1
ATOM 838 N N . THR A 1 105 ? -15.727 -10.578 -6.402 1 80.44 105 THR A N 1
ATOM 839 C CA . THR A 1 105 ? -17.047 -11.195 -6.379 1 80.44 105 THR A CA 1
ATOM 840 C C . THR A 1 105 ? -17.969 -10.453 -5.422 1 80.44 105 THR A C 1
ATOM 842 O O . THR A 1 105 ? -19.172 -10.75 -5.359 1 80.44 105 THR A O 1
ATOM 845 N N . LEU A 1 106 ? -17.484 -9.422 -4.734 1 66.5 106 LEU A N 1
ATOM 846 C CA . LEU A 1 106 ? -18.328 -8.656 -3.814 1 66.5 106 LEU A CA 1
ATOM 847 C C . LEU A 1 106 ? -18.859 -7.398 -4.484 1 66.5 106 LEU A C 1
ATOM 849 O O . LEU A 1 106 ? -18.219 -6.836 -5.371 1 66.5 106 LEU A O 1
ATOM 853 N N . MET B 1 1 ? -14.258 39.219 27.016 1 66.69 1 MET B N 1
ATOM 854 C CA . MET B 1 1 ? -13.516 38.438 26.031 1 66.69 1 MET B CA 1
ATOM 855 C C . MET B 1 1 ? -12.281 39.219 25.547 1 66.69 1 MET B C 1
ATOM 857 O O . MET B 1 1 ? -12.383 40.344 25.078 1 66.69 1 MET B O 1
ATOM 861 N N . THR B 1 2 ? -11.062 38.812 26.016 1 90.31 2 THR B N 1
ATOM 862 C CA . THR B 1 2 ? -9.844 39.562 25.719 1 90.31 2 THR B CA 1
ATOM 863 C C . THR B 1 2 ? -9.477 39.438 24.25 1 90.31 2 THR B C 1
ATOM 865 O O . THR B 1 2 ? -9.977 38.531 23.547 1 90.31 2 THR B O 1
ATOM 868 N N . THR B 1 3 ? -8.797 40.469 23.781 1 93.38 3 THR B N 1
ATOM 869 C CA . THR B 1 3 ? -8.32 40.469 22.406 1 93.38 3 THR B CA 1
ATOM 870 C C . THR B 1 3 ? -7.633 39.156 22.078 1 93.38 3 THR B C 1
ATOM 872 O O . THR B 1 3 ? -7.758 38.656 20.953 1 93.38 3 THR B O 1
ATOM 875 N N . SER B 1 4 ? -7.02 38.656 23.062 1 92.38 4 SER B N 1
ATOM 876 C CA . SER B 1 4 ? -6.285 37.406 22.875 1 92.38 4 SER B CA 1
ATOM 877 C C . SER B 1 4 ? -7.234 36.219 22.688 1 92.38 4 SER B C 1
ATOM 879 O O . SER B 1 4 ? -6.988 35.344 21.859 1 92.38 4 SER B O 1
ATOM 881 N N . GLU B 1 5 ? -8.258 36.219 23.453 1 90.88 5 GLU B N 1
ATOM 882 C CA . GLU B 1 5 ? -9.266 35.156 23.375 1 90.88 5 GLU B CA 1
ATOM 883 C C . GLU B 1 5 ? -10.008 35.219 22.031 1 90.88 5 GLU B C 1
ATOM 885 O O . GLU B 1 5 ? -10.281 34.188 21.438 1 90.88 5 GLU B O 1
ATOM 890 N N . LEU B 1 6 ? -10.32 36.406 21.609 1 91.31 6 LEU B N 1
ATOM 891 C CA . LEU B 1 6 ? -10.984 36.594 20.328 1 91.31 6 LEU B CA 1
ATOM 892 C C . LEU B 1 6 ? -10.109 36.094 19.172 1 91.31 6 LEU B C 1
ATOM 894 O O . LEU B 1 6 ? -10.602 35.438 18.25 1 91.31 6 LEU B O 1
ATOM 898 N N . ILE B 1 7 ? -8.82 36.375 19.203 1 93.81 7 ILE B N 1
ATOM 899 C CA . ILE B 1 7 ? -7.863 35.969 18.188 1 93.81 7 ILE B CA 1
ATOM 900 C C . ILE B 1 7 ? -7.777 34.438 18.141 1 93.81 7 ILE B C 1
ATOM 902 O O . ILE B 1 7 ? -7.734 33.844 17.062 1 93.81 7 ILE B O 1
ATOM 906 N N . GLU B 1 8 ? -7.895 33.875 19.312 1 91.56 8 GLU B N 1
ATOM 907 C CA . GLU B 1 8 ? -7.844 32.438 19.406 1 91.56 8 GLU B CA 1
ATOM 908 C C . GLU B 1 8 ? -9.078 31.797 18.781 1 91.56 8 GLU B C 1
ATOM 910 O O . GLU B 1 8 ? -8.977 30.766 18.094 1 91.56 8 GLU B O 1
ATOM 915 N N . ARG B 1 9 ? -10.148 32.438 18.953 1 91.81 9 ARG B N 1
ATOM 916 C CA . ARG B 1 9 ? -11.406 31.969 18.391 1 91.81 9 ARG B CA 1
ATOM 917 C C . ARG B 1 9 ? -11.414 32.094 16.859 1 91.81 9 ARG B C 1
ATOM 919 O O . ARG B 1 9 ? -11.852 31.172 16.172 1 91.81 9 ARG B O 1
ATOM 926 N N . ILE B 1 10 ? -10.922 33.094 16.391 1 92.5 10 ILE B N 1
ATOM 927 C CA . ILE B 1 10 ? -10.867 33.344 14.961 1 92.5 10 ILE B CA 1
ATOM 928 C C . ILE B 1 10 ? -9.922 32.344 14.305 1 92.5 10 ILE B C 1
ATOM 930 O O . ILE B 1 10 ? -10.234 31.781 13.25 1 92.5 10 ILE B O 1
ATOM 934 N N . ASN B 1 11 ? -8.836 32.062 15.023 1 90.44 11 ASN B N 1
ATOM 935 C CA . ASN B 1 11 ? -7.867 31.125 14.492 1 90.44 11 ASN B CA 1
ATOM 936 C C . ASN B 1 11 ? -8.461 29.719 14.398 1 90.44 11 ASN B C 1
ATOM 938 O O . ASN B 1 11 ? -8.18 28.984 13.453 1 90.44 11 ASN B O 1
ATOM 942 N N . LYS B 1 12 ? -9.234 29.453 15.336 1 91.62 12 LYS B N 1
ATOM 943 C CA . LYS B 1 12 ? -9.906 28.156 15.328 1 91.62 12 LYS B CA 1
ATOM 944 C C . LYS B 1 12 ? -10.898 28.062 14.172 1 91.62 12 LYS B C 1
ATOM 946 O O . LYS B 1 12 ? -10.992 27.016 13.516 1 91.62 12 LYS B O 1
ATOM 951 N N . LEU B 1 13 ? -11.555 29.047 13.914 1 91.31 13 LEU B N 1
ATOM 952 C CA . LEU B 1 13 ? -12.523 29.094 12.82 1 91.31 13 LEU B CA 1
ATOM 953 C C . LEU B 1 13 ? -11.828 28.969 11.469 1 91.31 13 LEU B C 1
ATOM 955 O O . LEU B 1 13 ? -12.32 28.297 10.57 1 91.31 13 LEU B O 1
ATOM 959 N N . ILE B 1 14 ? -10.75 29.641 11.352 1 89.12 14 ILE B N 1
ATOM 960 C CA . ILE B 1 14 ? -9.984 29.609 10.109 1 89.12 14 ILE B CA 1
ATOM 961 C C . ILE B 1 14 ? -9.492 28.188 9.844 1 89.12 14 ILE B C 1
ATOM 963 O O . ILE B 1 14 ? -9.555 27.703 8.711 1 89.12 14 ILE B O 1
ATOM 967 N N . ASP B 1 15 ? -9.023 27.578 10.992 1 85.38 15 ASP B N 1
ATOM 968 C CA . ASP B 1 15 ? -8.547 26.203 10.883 1 85.38 15 ASP B CA 1
ATOM 969 C C . ASP B 1 15 ? -9.664 25.281 10.398 1 85.38 15 ASP B C 1
ATOM 971 O O . ASP B 1 15 ? -9.438 24.438 9.539 1 85.38 15 ASP B O 1
ATOM 975 N N . VAL B 1 16 ? -10.797 25.484 10.852 1 86.12 16 VAL B N 1
ATOM 976 C CA . VAL B 1 16 ? -11.953 24.672 10.492 1 86.12 16 VAL B CA 1
ATOM 977 C C . VAL B 1 16 ? -12.305 24.891 9.023 1 86.12 16 VAL B C 1
ATOM 979 O O . VAL B 1 16 ? -12.57 23.938 8.289 1 86.12 16 VAL B O 1
ATOM 982 N N . VAL B 1 17 ? -12.289 26.062 8.656 1 86.44 17 VAL B N 1
ATOM 983 C CA . VAL B 1 17 ? -12.625 26.422 7.281 1 86.44 17 VAL B CA 1
ATOM 984 C C . VAL B 1 17 ? -11.578 25.844 6.328 1 86.44 17 VAL B C 1
ATOM 986 O O . VAL B 1 17 ? -11.922 25.297 5.277 1 86.44 17 VAL B O 1
ATOM 989 N N . ASP B 1 18 ? -10.359 26.047 6.766 1 81.25 18 ASP B N 1
ATOM 990 C CA . ASP B 1 18 ? -9.266 25.531 5.949 1 81.25 18 ASP B CA 1
ATOM 991 C C . ASP B 1 18 ? -9.398 24.016 5.75 1 81.25 18 ASP B C 1
ATOM 993 O O . ASP B 1 18 ? -9.227 23.516 4.641 1 81.25 18 ASP B O 1
ATOM 997 N N . LYS B 1 19 ? -9.641 23.406 6.816 1 81.31 19 LYS B N 1
ATOM 998 C CA . LYS B 1 19 ? -9.797 21.953 6.77 1 81.31 19 LYS B CA 1
ATOM 999 C C . LYS B 1 19 ? -10.953 21.547 5.863 1 81.31 19 LYS B C 1
ATOM 1001 O O . LYS B 1 19 ? -10.852 20.594 5.098 1 81.31 19 LYS B O 1
ATOM 1006 N N . ALA B 1 20 ? -11.984 22.266 5.898 1 82.44 20 ALA B N 1
ATOM 1007 C CA . ALA B 1 20 ? -13.164 22 5.078 1 82.44 20 ALA B CA 1
ATOM 1008 C C . ALA B 1 20 ? -12.859 22.203 3.598 1 82.44 20 ALA B C 1
ATOM 1010 O O . ALA B 1 20 ? -13.289 21.406 2.754 1 82.44 20 ALA B O 1
ATOM 1011 N N . ILE B 1 21 ? -12.164 23.062 3.291 1 81.69 21 ILE B N 1
ATOM 1012 C CA . ILE B 1 21 ? -11.812 23.391 1.915 1 81.69 21 ILE B CA 1
ATOM 1013 C C . ILE B 1 21 ? -10.891 22.312 1.352 1 81.69 21 ILE B C 1
ATOM 1015 O O . ILE B 1 21 ? -11.109 21.812 0.24 1 81.69 21 ILE B O 1
ATOM 1019 N N . ASN B 1 22 ? -9.938 22.016 2.207 1 77.38 22 ASN B N 1
ATOM 1020 C CA . ASN B 1 22 ? -9 20.984 1.775 1 77.38 22 ASN B CA 1
ATOM 1021 C C . ASN B 1 22 ? -9.695 19.656 1.542 1 77.38 22 ASN B C 1
ATOM 1023 O O . ASN B 1 22 ? -9.367 18.938 0.597 1 77.38 22 ASN B O 1
ATOM 1027 N N . LYS B 1 23 ? -10.539 19.422 2.441 1 76.69 23 LYS B N 1
ATOM 1028 C CA . LYS B 1 23 ? -11.297 18.188 2.291 1 76.69 23 LYS B CA 1
ATOM 1029 C C . LYS B 1 23 ? -12.055 18.156 0.964 1 76.69 23 LYS B C 1
ATOM 1031 O O . LYS B 1 23 ? -12.133 17.125 0.307 1 76.69 23 LYS B O 1
ATOM 1036 N N . ARG B 1 24 ? -12.531 19.125 0.578 1 78.25 24 ARG B N 1
ATOM 1037 C CA . ARG B 1 24 ? -13.32 19.234 -0.646 1 78.25 24 ARG B CA 1
ATOM 1038 C C . ARG B 1 24 ? -12.422 19.219 -1.879 1 78.25 24 ARG B C 1
ATOM 1040 O O . ARG B 1 24 ? -12.781 18.625 -2.898 1 78.25 24 ARG B O 1
ATOM 1047 N N . GLU B 1 25 ? -11.18 19.781 -1.643 1 77.25 25 GLU B N 1
ATOM 1048 C CA . GLU B 1 25 ? -10.305 19.938 -2.801 1 77.25 25 GLU B CA 1
ATOM 1049 C C . GLU B 1 25 ? -9.508 18.656 -3.057 1 77.25 25 GLU B C 1
ATOM 1051 O O . GLU B 1 25 ? -9.281 18.281 -4.207 1 77.25 25 GLU B O 1
ATOM 1056 N N . PHE B 1 26 ? -9.148 18.141 -1.925 1 82.56 26 PHE B N 1
ATOM 1057 C CA . PHE B 1 26 ? -8.32 16.953 -2.078 1 82.56 26 PHE B CA 1
ATOM 1058 C C . PHE B 1 26 ? -9.094 15.688 -1.709 1 82.56 26 PHE B C 1
ATOM 1060 O O . PHE B 1 26 ? -9.172 15.328 -0.534 1 82.56 26 PHE B O 1
ATOM 1067 N N . TYR B 1 27 ? -9.914 15.266 -2.691 1 86.06 27 TYR B N 1
ATOM 1068 C CA . TYR B 1 27 ? -10.703 14.062 -2.441 1 86.06 27 TYR B CA 1
ATOM 1069 C C . TYR B 1 27 ? -10.055 12.836 -3.064 1 86.06 27 TYR B C 1
ATOM 1071 O O . TYR B 1 27 ? -9.508 12.906 -4.164 1 86.06 27 TYR B O 1
ATOM 1079 N N . PRO B 1 28 ? -10.258 11.719 -2.301 1 89.5 28 PRO B N 1
ATOM 1080 C CA . PRO B 1 28 ? -10.719 11.422 -0.94 1 89.5 28 PRO B CA 1
ATOM 1081 C C . PRO B 1 28 ? -9.742 11.914 0.128 1 89.5 28 PRO B C 1
ATOM 1083 O O . PRO B 1 28 ? -8.523 11.922 -0.096 1 89.5 28 PRO B O 1
ATOM 1086 N N . PRO B 1 29 ? -10.156 12.398 1.279 1 90.94 29 PRO B N 1
ATOM 1087 C CA . PRO B 1 29 ? -9.289 12.953 2.322 1 90.94 29 PRO B CA 1
ATOM 1088 C C . PRO B 1 29 ? -8.562 11.883 3.125 1 90.94 29 PRO B C 1
ATOM 1090 O O . PRO B 1 29 ? -8.539 11.93 4.359 1 90.94 29 PRO B O 1
ATOM 1093 N N . ARG B 1 30 ? -8.086 10.852 2.398 1 93.88 30 ARG B N 1
ATOM 1094 C CA . ARG B 1 30 ? -7.316 9.742 2.943 1 93.88 30 ARG B CA 1
ATOM 1095 C C . ARG B 1 30 ? -6.398 9.133 1.885 1 93.88 30 ARG B C 1
ATOM 1097 O O . ARG B 1 30 ? -6.578 9.383 0.69 1 93.88 30 ARG B O 1
ATOM 1104 N N . LEU B 1 31 ? -5.504 8.336 2.387 1 95.25 31 LEU B N 1
ATOM 1105 C CA . LEU B 1 31 ? -4.633 7.621 1.457 1 95.25 31 LEU B CA 1
ATOM 1106 C C . LEU B 1 31 ? -5.355 6.426 0.846 1 95.25 31 LEU B C 1
ATOM 1108 O O . LEU B 1 31 ? -6.016 5.664 1.557 1 95.25 31 LEU B O 1
ATOM 1112 N N . THR B 1 32 ? -5.172 6.309 -0.436 1 93.44 32 THR B N 1
ATOM 1113 C CA . THR B 1 32 ? -5.633 5.086 -1.08 1 93.44 32 THR B CA 1
ATOM 1114 C C . THR B 1 32 ? -4.648 3.945 -0.84 1 93.44 32 THR B C 1
ATOM 1116 O O . THR B 1 32 ? -3.529 4.172 -0.375 1 93.44 32 THR B O 1
ATOM 1119 N N . LYS B 1 33 ? -5.027 2.75 -1.13 1 93.31 33 LYS B N 1
ATOM 1120 C CA . LYS B 1 33 ? -4.141 1.604 -0.952 1 93.31 33 LYS B CA 1
ATOM 1121 C C . LYS B 1 33 ? -2.906 1.717 -1.844 1 93.31 33 LYS B C 1
ATOM 1123 O O . LYS B 1 33 ? -1.799 1.371 -1.429 1 93.31 33 LYS B O 1
ATOM 1128 N N . TYR B 1 34 ? -3.027 2.312 -3.105 1 94.94 34 TYR B N 1
ATOM 1129 C CA . TYR B 1 34 ? -1.893 2.432 -4.016 1 94.94 34 TYR B CA 1
ATOM 1130 C C . TYR B 1 34 ? -0.954 3.547 -3.574 1 94.94 34 TYR B C 1
ATOM 1132 O O . TYR B 1 34 ? 0.265 3.441 -3.73 1 94.94 34 TYR B O 1
ATOM 1140 N N . GLU B 1 35 ? -1.585 4.617 -3.092 1 96.5 35 GLU B N 1
ATOM 1141 C CA . GLU B 1 35 ? -0.753 5.68 -2.537 1 96.5 35 GLU B CA 1
ATOM 1142 C C . GLU B 1 35 ? 0.037 5.191 -1.326 1 96.5 35 GLU B C 1
ATOM 1144 O O . GLU B 1 35 ? 1.235 5.453 -1.212 1 96.5 35 GLU B O 1
ATOM 1149 N N . THR B 1 36 ? -0.642 4.504 -0.423 1 97.5 36 THR B N 1
ATOM 1150 C CA . THR B 1 36 ? 0.031 3.912 0.727 1 97.5 36 THR B CA 1
ATOM 1151 C C . THR B 1 36 ? 1.154 2.982 0.277 1 97.5 36 THR B C 1
ATOM 1153 O O . THR B 1 36 ? 2.281 3.078 0.769 1 97.5 36 THR B O 1
ATOM 1156 N N . ALA B 1 37 ? 0.866 2.164 -0.666 1 98.31 37 ALA B N 1
ATOM 1157 C CA . ALA B 1 37 ? 1.844 1.227 -1.211 1 98.31 37 ALA B CA 1
ATOM 1158 C C . ALA B 1 37 ? 3.055 1.963 -1.775 1 98.31 37 ALA B C 1
ATOM 1160 O O . ALA B 1 37 ? 4.199 1.557 -1.547 1 98.31 37 ALA B O 1
ATOM 1161 N N . ARG B 1 38 ? 2.734 2.998 -2.486 1 97.94 38 ARG B N 1
ATOM 1162 C CA . ARG B 1 38 ? 3.809 3.76 -3.113 1 97.94 38 ARG B CA 1
ATOM 1163 C C . ARG B 1 38 ? 4.715 4.395 -2.064 1 97.94 38 ARG B C 1
ATOM 1165 O O . ARG B 1 38 ? 5.941 4.375 -2.201 1 97.94 38 ARG B O 1
ATOM 1172 N N . ILE B 1 39 ? 4.141 4.965 -1.103 1 98.44 39 ILE B N 1
ATOM 1173 C CA . ILE B 1 39 ? 4.887 5.605 -0.025 1 98.44 39 ILE B CA 1
ATOM 1174 C C . ILE B 1 39 ? 5.766 4.57 0.676 1 98.44 39 ILE B C 1
ATOM 1176 O O . ILE B 1 39 ? 6.965 4.789 0.861 1 98.44 39 ILE B O 1
A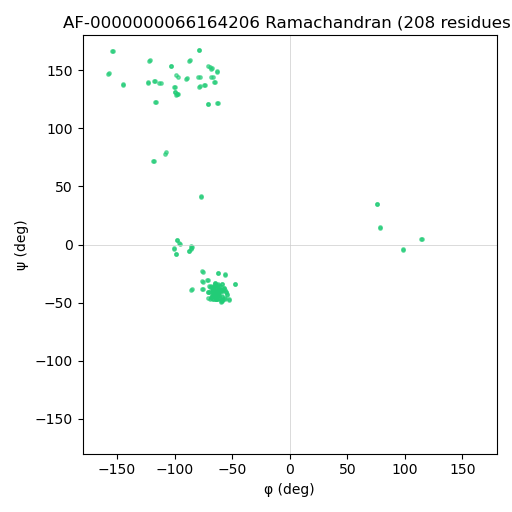TOM 1180 N N . ILE B 1 40 ? 5.152 3.441 1.028 1 98.5 40 ILE B N 1
ATOM 1181 C CA . ILE B 1 40 ? 5.883 2.385 1.719 1 98.5 40 ILE B CA 1
ATOM 1182 C C . ILE B 1 40 ? 6.957 1.813 0.796 1 98.5 40 ILE B C 1
ATOM 1184 O O . ILE B 1 40 ? 8.094 1.588 1.222 1 98.5 40 ILE B O 1
ATOM 1188 N N . GLY B 1 41 ? 6.633 1.58 -0.458 1 98.38 41 GLY B N 1
ATOM 1189 C CA . GLY B 1 41 ? 7.594 1.087 -1.432 1 98.38 41 GLY B CA 1
ATOM 1190 C C . GLY B 1 41 ? 8.789 2.006 -1.61 1 98.38 41 GLY B C 1
ATOM 1191 O O . GLY B 1 41 ? 9.938 1.555 -1.581 1 98.38 41 GLY B O 1
ATOM 1192 N N . ALA B 1 42 ? 8.484 3.256 -1.782 1 97.94 42 ALA B N 1
ATOM 1193 C CA . ALA B 1 42 ? 9.547 4.246 -1.959 1 97.94 42 ALA B CA 1
ATOM 1194 C C . ALA B 1 42 ? 10.453 4.305 -0.733 1 97.94 42 ALA B C 1
ATOM 1196 O O . ALA B 1 42 ? 11.68 4.297 -0.858 1 97.94 42 ALA B O 1
ATOM 1197 N N . ARG B 1 43 ? 9.82 4.336 0.372 1 98.12 43 ARG B N 1
ATOM 1198 C CA . ARG B 1 43 ? 10.602 4.395 1.601 1 98.12 43 ARG B CA 1
ATOM 1199 C C . ARG B 1 43 ? 11.406 3.111 1.797 1 98.12 43 ARG B C 1
ATOM 1201 O O . ARG B 1 43 ? 12.57 3.158 2.203 1 98.12 43 ARG B O 1
ATOM 1208 N N . ALA B 1 44 ? 10.75 1.964 1.556 1 98.75 44 ALA B N 1
ATOM 1209 C CA . ALA B 1 44 ? 11.438 0.681 1.671 1 98.75 44 ALA B CA 1
ATOM 1210 C C . ALA B 1 44 ? 12.688 0.646 0.79 1 98.75 44 ALA B C 1
ATOM 1212 O O . ALA B 1 44 ? 13.742 0.163 1.212 1 98.75 44 ALA B O 1
ATOM 1213 N N . LEU B 1 45 ? 12.562 1.162 -0.351 1 97.81 45 LEU B N 1
ATOM 1214 C CA . LEU B 1 45 ? 13.688 1.23 -1.269 1 97.81 45 LEU B CA 1
ATOM 1215 C C . LEU B 1 45 ? 14.789 2.125 -0.707 1 97.81 45 LEU B C 1
ATOM 1217 O O . LEU B 1 45 ? 15.969 1.76 -0.739 1 97.81 45 LEU B O 1
ATOM 1221 N N . GLN B 1 46 ? 14.398 3.303 -0.225 1 97.94 46 GLN B N 1
ATOM 1222 C CA . GLN B 1 46 ? 15.367 4.207 0.387 1 97.94 46 GLN B CA 1
ATOM 1223 C C . GLN B 1 46 ? 16.141 3.512 1.504 1 97.94 46 GLN B C 1
ATOM 1225 O O . GLN B 1 46 ? 17.359 3.637 1.59 1 97.94 46 GLN B O 1
ATOM 1230 N N . LEU B 1 47 ? 15.453 2.758 2.32 1 98.19 47 LEU B N 1
ATOM 1231 C CA . LEU B 1 47 ? 16.078 2.025 3.42 1 98.19 47 LEU B CA 1
ATOM 1232 C C . LEU B 1 47 ? 17.016 0.947 2.895 1 98.19 47 LEU B C 1
ATOM 1234 O O . LEU B 1 47 ? 18.125 0.772 3.416 1 98.19 47 LEU B O 1
ATOM 1238 N N . ALA B 1 48 ? 16.562 0.267 1.914 1 97.06 48 ALA B N 1
ATOM 1239 C CA . ALA B 1 48 ? 17.375 -0.776 1.292 1 97.06 48 ALA B CA 1
ATOM 1240 C C . ALA B 1 48 ? 18.641 -0.191 0.674 1 97.06 48 ALA B C 1
ATOM 1242 O O . ALA B 1 48 ? 19.672 -0.873 0.576 1 97.06 48 ALA B O 1
ATOM 1243 N N . MET B 1 49 ? 18.562 0.996 0.366 1 95.94 49 MET B N 1
ATOM 1244 C CA . MET B 1 49 ? 19.672 1.664 -0.304 1 95.94 49 MET B CA 1
ATOM 1245 C C . MET B 1 49 ? 20.562 2.389 0.704 1 95.94 49 MET B C 1
ATOM 1247 O O . MET B 1 49 ? 21.5 3.072 0.321 1 95.94 49 MET B O 1
ATOM 1251 N N . GLY B 1 50 ? 20.156 2.256 1.93 1 96.81 50 GLY B N 1
ATOM 1252 C CA . GLY B 1 50 ? 21.094 2.703 2.943 1 96.81 50 GLY B CA 1
ATOM 1253 C C . GLY B 1 50 ? 20.594 3.896 3.736 1 96.81 50 GLY B C 1
ATOM 1254 O O . GLY B 1 50 ? 21.328 4.434 4.578 1 96.81 50 GLY B O 1
ATOM 1255 N N . ALA B 1 51 ? 19.391 4.348 3.537 1 98.19 51 ALA B N 1
ATOM 1256 C CA . ALA B 1 51 ? 18.859 5.445 4.336 1 98.19 51 ALA B CA 1
ATOM 1257 C C . ALA B 1 51 ? 18.75 5.051 5.805 1 98.19 51 ALA B C 1
ATOM 1259 O O . ALA B 1 51 ? 18.516 3.881 6.125 1 98.19 51 ALA B O 1
ATOM 1260 N N . GLN B 1 52 ? 18.906 6.016 6.664 1 98.06 52 GLN B N 1
ATOM 1261 C CA . GLN B 1 52 ? 18.781 5.754 8.094 1 98.06 52 GLN B CA 1
ATOM 1262 C C . GLN B 1 52 ? 17.312 5.562 8.484 1 98.06 52 GLN B C 1
ATOM 1264 O O . GLN B 1 52 ? 16.453 6.348 8.086 1 98.06 52 GLN B O 1
ATOM 1269 N N . PRO B 1 53 ? 17.047 4.617 9.289 1 98.25 53 PRO B N 1
ATOM 1270 C CA . PRO B 1 53 ? 15.695 4.48 9.812 1 98.25 53 PRO B CA 1
ATOM 1271 C C . PRO B 1 53 ? 15.312 5.613 10.758 1 98.25 53 PRO B C 1
ATOM 1273 O O . PRO B 1 53 ? 16.172 6.137 11.477 1 98.25 53 PRO B O 1
ATOM 1276 N N . LEU B 1 54 ? 14.039 5.93 10.828 1 98.31 54 LEU B N 1
ATOM 1277 C CA . LEU B 1 54 ? 13.539 6.977 11.719 1 98.31 54 LEU B CA 1
ATOM 1278 C C . LEU B 1 54 ? 12.938 6.379 12.984 1 98.31 54 LEU B C 1
ATOM 1280 O O . LEU B 1 54 ? 12.422 7.105 13.836 1 98.31 54 LEU B O 1
ATOM 1284 N N . VAL B 1 55 ? 12.93 5.066 12.992 1 98.06 55 VAL B N 1
ATOM 1285 C CA . VAL B 1 55 ? 12.414 4.371 14.164 1 98.06 55 VAL B CA 1
ATOM 1286 C C . VAL B 1 55 ? 13.492 3.451 14.734 1 98.06 55 VAL B C 1
ATOM 1288 O O . VAL B 1 55 ? 14.453 3.109 14.047 1 98.06 55 VAL B O 1
ATOM 1291 N N . ASP B 1 56 ? 13.266 3.15 16.047 1 97 56 ASP B N 1
ATOM 1292 C CA . ASP B 1 56 ? 14.172 2.184 16.656 1 97 56 ASP B CA 1
ATOM 1293 C C . ASP B 1 56 ? 13.922 0.777 16.125 1 97 56 ASP B C 1
ATOM 1295 O O . ASP B 1 56 ? 12.867 0.191 16.359 1 97 56 ASP B O 1
ATOM 1299 N N . ILE B 1 57 ? 14.961 0.183 15.531 1 95.94 57 ILE B N 1
ATOM 1300 C CA . ILE B 1 57 ? 14.859 -1.111 14.867 1 95.94 57 ILE B CA 1
ATOM 1301 C C . ILE B 1 57 ? 14.531 -2.193 15.898 1 95.94 57 ILE B C 1
ATOM 1303 O O . ILE B 1 57 ? 13.836 -3.16 15.586 1 95.94 57 ILE B O 1
ATOM 1307 N N . GLN B 1 58 ? 15.047 -2.016 17.109 1 95.94 58 GLN B N 1
ATOM 1308 C CA . GLN B 1 58 ? 14.766 -2.979 18.172 1 95.94 58 GLN B CA 1
ATOM 1309 C C . GLN B 1 58 ? 13.297 -2.965 18.562 1 95.94 58 GLN B C 1
ATOM 1311 O O . GLN B 1 58 ? 12.703 -4.016 18.844 1 95.94 58 GLN B O 1
ATOM 1316 N N . GLU B 1 59 ? 12.75 -1.785 18.562 1 95.06 59 GLU B N 1
ATOM 1317 C CA . GLU B 1 59 ? 11.336 -1.644 18.906 1 95.06 59 GLU B CA 1
ATOM 1318 C C . GLU B 1 59 ? 10.445 -2.273 17.828 1 95.06 59 GLU B C 1
ATOM 1320 O O . GLU B 1 59 ? 9.422 -2.875 18.156 1 95.06 59 GLU B O 1
ATOM 1325 N N . VAL B 1 60 ? 10.812 -2.186 16.578 1 93.75 60 VAL B N 1
ATOM 1326 C CA . VAL B 1 60 ? 10.047 -2.74 15.469 1 93.75 60 VAL B CA 1
ATOM 1327 C C . VAL B 1 60 ? 10.156 -4.262 15.477 1 93.75 60 VAL B C 1
ATOM 1329 O O . VAL B 1 60 ? 9.219 -4.961 15.086 1 93.75 60 VAL B O 1
ATOM 1332 N N . GLY B 1 61 ? 11.258 -4.746 15.953 1 94.62 61 GLY B N 1
ATOM 1333 C CA . GLY B 1 61 ? 11.477 -6.18 16.016 1 94.62 61 GLY B CA 1
ATOM 1334 C C . GLY B 1 61 ? 11.859 -6.785 14.68 1 94.62 61 GLY B C 1
ATOM 1335 O O . GLY B 1 61 ? 11.648 -7.977 14.438 1 94.62 61 GLY B O 1
ATOM 1336 N N . SER B 1 62 ? 12.234 -5.996 13.727 1 95.12 62 SER B N 1
ATOM 1337 C CA . SER B 1 62 ? 12.602 -6.484 12.406 1 95.12 62 SER B CA 1
ATOM 1338 C C . SER B 1 62 ? 13.5 -5.484 11.68 1 95.12 62 SER B C 1
ATOM 1340 O O . SER B 1 62 ? 13.391 -4.273 11.898 1 95.12 62 SER B O 1
ATOM 1342 N N . VAL B 1 63 ? 14.391 -6.055 10.883 1 95.69 63 VAL B N 1
ATOM 1343 C CA . VAL B 1 63 ? 15.258 -5.207 10.062 1 95.69 63 VAL B CA 1
ATOM 1344 C C . VAL B 1 63 ? 14.695 -5.113 8.648 1 95.69 63 VAL B C 1
ATOM 1346 O O . VAL B 1 63 ? 15.289 -4.477 7.777 1 95.69 63 VAL B O 1
ATOM 1349 N N . ASP B 1 64 ? 13.555 -5.691 8.422 1 97.19 64 ASP B N 1
ATOM 1350 C CA . ASP B 1 64 ? 12.883 -5.656 7.125 1 97.19 64 ASP B CA 1
ATOM 1351 C C . ASP B 1 64 ? 12.523 -4.227 6.734 1 97.19 64 ASP B C 1
ATOM 1353 O O . ASP B 1 64 ? 11.734 -3.572 7.414 1 97.19 64 ASP B O 1
ATOM 1357 N N . PRO B 1 65 ? 13.078 -3.799 5.523 1 98.19 65 PRO B N 1
ATOM 1358 C CA . PRO B 1 65 ? 12.844 -2.41 5.121 1 98.19 65 PRO B CA 1
ATOM 1359 C C . PRO B 1 65 ? 11.359 -2.074 4.988 1 98.19 65 PRO B C 1
ATOM 1361 O O . PRO B 1 65 ? 10.953 -0.951 5.285 1 98.19 65 PRO B O 1
ATOM 1364 N N . VAL B 1 66 ? 10.609 -3.01 4.566 1 98.06 66 VAL B N 1
ATOM 1365 C CA . VAL B 1 66 ? 9.188 -2.775 4.359 1 98.06 66 VAL B CA 1
ATOM 1366 C C . VAL B 1 66 ? 8.492 -2.566 5.703 1 98.06 66 VAL B C 1
ATOM 1368 O O . VAL B 1 66 ? 7.695 -1.639 5.863 1 98.06 66 VAL B O 1
ATOM 1371 N N . LEU B 1 67 ? 8.789 -3.402 6.68 1 97.69 67 LEU B N 1
ATOM 1372 C CA . LEU B 1 67 ? 8.188 -3.285 8 1 97.69 67 LEU B CA 1
ATOM 1373 C C . LEU B 1 67 ? 8.602 -1.978 8.672 1 97.69 67 LEU B C 1
ATOM 1375 O O . LEU B 1 67 ? 7.785 -1.339 9.344 1 97.69 67 LEU B O 1
ATOM 1379 N N . ILE B 1 68 ? 9.844 -1.638 8.445 1 98.38 68 ILE B N 1
ATOM 1380 C CA . ILE B 1 68 ? 10.328 -0.379 9 1 98.38 68 ILE B CA 1
ATOM 1381 C C . ILE B 1 68 ? 9.562 0.787 8.375 1 98.38 68 ILE B C 1
ATOM 1383 O O . ILE B 1 68 ? 9.094 1.678 9.086 1 98.38 68 ILE B O 1
ATOM 1387 N N . ALA B 1 69 ? 9.43 0.758 7.051 1 98.75 69 ALA B N 1
ATOM 1388 C CA . ALA B 1 69 ? 8.695 1.795 6.328 1 98.75 69 ALA B CA 1
ATOM 1389 C C . ALA B 1 69 ? 7.25 1.878 6.809 1 98.75 69 ALA B C 1
ATOM 1391 O O . ALA B 1 69 ? 6.715 2.973 7 1 98.75 69 ALA B O 1
ATOM 1392 N N . MET B 1 70 ? 6.617 0.773 7.066 1 98.12 70 MET B N 1
ATOM 1393 C CA . MET B 1 70 ? 5.242 0.721 7.551 1 98.12 70 MET B CA 1
ATOM 1394 C C . MET B 1 70 ? 5.121 1.38 8.922 1 98.12 70 MET B C 1
ATOM 1396 O O . MET B 1 70 ? 4.191 2.152 9.164 1 98.12 70 MET B O 1
ATOM 1400 N N . GLU B 1 71 ? 6.051 1.07 9.758 1 97.88 71 GLU B N 1
ATOM 1401 C CA . GLU B 1 71 ? 6.043 1.644 11.102 1 97.88 71 GLU B CA 1
ATOM 1402 C C . GLU B 1 71 ? 6.27 3.152 11.055 1 97.88 71 GLU B C 1
ATOM 1404 O O . GLU B 1 71 ? 5.617 3.902 11.781 1 97.88 71 GLU B O 1
ATOM 1409 N N . GLU B 1 72 ? 7.215 3.6 10.211 1 98.31 72 GLU B N 1
ATOM 1410 C CA . GLU B 1 72 ? 7.48 5.027 10.055 1 98.31 72 GLU B CA 1
ATOM 1411 C C . GLU B 1 72 ? 6.246 5.766 9.539 1 98.31 72 GLU B C 1
ATOM 1413 O O . GLU B 1 72 ? 5.953 6.879 9.977 1 98.31 72 GLU B O 1
ATOM 1418 N N . LEU B 1 73 ? 5.516 5.148 8.617 1 98 73 LEU B N 1
ATOM 1419 C CA . LEU B 1 73 ? 4.277 5.742 8.117 1 98 73 LEU B CA 1
ATOM 1420 C C . LEU B 1 73 ? 3.219 5.793 9.211 1 98 73 LEU B C 1
ATOM 1422 O O . LEU B 1 73 ? 2.576 6.824 9.414 1 98 73 LEU B O 1
ATOM 1426 N N . ARG B 1 74 ? 3.021 4.754 9.914 1 96.12 74 ARG B N 1
ATOM 1427 C CA . ARG B 1 74 ? 2.031 4.652 10.984 1 96.12 74 ARG B CA 1
ATOM 1428 C C . ARG B 1 74 ? 2.254 5.73 12.039 1 96.12 74 ARG B C 1
ATOM 1430 O O . ARG B 1 74 ? 1.297 6.32 12.547 1 96.12 74 ARG B O 1
ATOM 1437 N N . ARG B 1 75 ? 3.484 6.016 12.305 1 96.44 75 ARG B N 1
ATOM 1438 C CA . ARG B 1 75 ? 3.838 6.961 13.359 1 96.44 75 ARG B CA 1
ATOM 1439 C C . ARG B 1 75 ? 3.865 8.391 12.828 1 96.44 75 ARG B C 1
ATOM 1441 O O . ARG B 1 75 ? 4.109 9.336 13.578 1 96.44 75 ARG B O 1
ATOM 1448 N N . GLY B 1 76 ? 3.688 8.531 11.523 1 96.12 76 GLY B N 1
ATOM 1449 C CA . GLY B 1 76 ? 3.641 9.859 10.93 1 96.12 76 GLY B CA 1
ATOM 1450 C C . GLY B 1 76 ? 5.008 10.508 10.812 1 96.12 76 GLY B C 1
ATOM 1451 O O . GLY B 1 76 ? 5.137 11.727 10.945 1 96.12 76 GLY B O 1
ATOM 1452 N N . LEU B 1 77 ? 5.992 9.727 10.562 1 97.44 77 LEU B N 1
ATOM 1453 C CA . LEU B 1 77 ? 7.355 10.25 10.586 1 97.44 77 LEU B CA 1
ATOM 1454 C C . LEU B 1 77 ? 7.84 10.562 9.172 1 97.44 77 LEU B C 1
ATOM 1456 O O . LEU B 1 77 ? 8.883 11.188 9 1 97.44 77 LEU B O 1
ATOM 1460 N N . LEU B 1 78 ? 7.039 10.164 8.172 1 98.19 78 LEU B N 1
ATOM 1461 C CA . LEU B 1 78 ? 7.445 10.359 6.781 1 98.19 78 LEU B CA 1
ATOM 1462 C C . LEU B 1 78 ? 6.969 11.711 6.262 1 98.19 78 LEU B C 1
ATOM 1464 O O . LEU B 1 78 ? 5.875 12.156 6.605 1 98.19 78 LEU B O 1
ATOM 1468 N N . ASP B 1 79 ? 7.836 12.266 5.469 1 95.31 79 ASP B N 1
ATOM 1469 C CA . ASP B 1 79 ? 7.527 13.578 4.898 1 95.31 79 ASP B CA 1
ATOM 1470 C C . ASP B 1 79 ? 7.457 13.508 3.375 1 95.31 79 ASP B C 1
ATOM 1472 O O . ASP B 1 79 ? 8.352 14 2.684 1 95.31 79 ASP B O 1
ATOM 1476 N N . PHE B 1 80 ? 6.48 12.922 2.85 1 96.88 80 PHE B N 1
ATOM 1477 C CA . PHE B 1 80 ? 6.293 12.836 1.405 1 96.88 80 PHE B CA 1
ATOM 1478 C C . PHE B 1 80 ? 5.23 13.82 0.935 1 96.88 80 PHE B C 1
ATOM 1480 O O . PHE B 1 80 ? 4.449 14.328 1.74 1 96.88 80 PHE B O 1
ATOM 1487 N N . ILE B 1 81 ? 5.402 14.172 -0.296 1 96.69 81 ILE B N 1
ATOM 1488 C CA . ILE B 1 81 ? 4.355 14.922 -0.979 1 9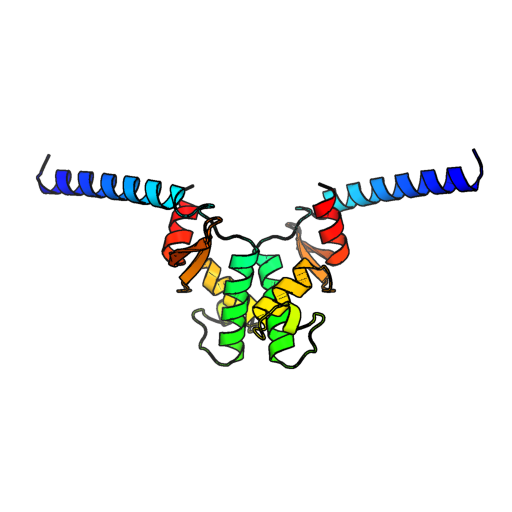6.69 81 ILE B CA 1
ATOM 1489 C C . ILE B 1 81 ? 3.529 13.977 -1.85 1 96.69 81 ILE B C 1
ATOM 1491 O O . ILE B 1 81 ? 4.082 13.18 -2.613 1 96.69 81 ILE B O 1
ATOM 1495 N N . ILE B 1 82 ? 2.221 14.07 -1.724 1 95.25 82 ILE B N 1
ATOM 1496 C CA . ILE B 1 82 ? 1.3 13.273 -2.527 1 95.25 82 ILE B CA 1
ATOM 1497 C C . ILE B 1 82 ? 0.799 14.102 -3.709 1 95.25 82 ILE B C 1
ATOM 1499 O O . ILE B 1 82 ? 0.391 15.25 -3.541 1 95.25 82 ILE B O 1
ATOM 1503 N N . VAL B 1 83 ? 0.926 13.469 -4.836 1 93.5 83 VAL B N 1
ATOM 1504 C CA . VAL B 1 83 ? 0.513 14.141 -6.062 1 93.5 83 VAL B CA 1
ATOM 1505 C C . VAL B 1 83 ? -0.644 13.383 -6.707 1 93.5 83 VAL B C 1
ATOM 1507 O O . VAL B 1 83 ? -0.546 12.172 -6.941 1 93.5 83 VAL B O 1
ATOM 1510 N N . ARG B 1 84 ? -1.787 13.969 -6.949 1 93.56 84 ARG B N 1
ATOM 1511 C CA . ARG B 1 84 ? -2.945 13.391 -7.621 1 93.56 84 ARG B CA 1
ATOM 1512 C C . ARG B 1 84 ? -3.264 14.141 -8.914 1 93.56 84 ARG B C 1
ATOM 1514 O O . ARG B 1 84 ? -3.158 15.367 -8.961 1 93.56 84 ARG B O 1
ATOM 1521 N N . GLU B 1 85 ? -3.635 13.375 -9.914 1 91.31 85 GLU B N 1
ATOM 1522 C CA . GLU B 1 85 ? -4.07 13.984 -11.172 1 91.31 85 GLU B CA 1
ATOM 1523 C C . GLU B 1 85 ? -5.594 14.047 -11.25 1 91.31 85 GLU B C 1
ATOM 1525 O O . GLU B 1 85 ? -6.277 13.047 -11.047 1 91.31 85 GLU B O 1
ATOM 1530 N N . MET B 1 86 ? -6.07 15.25 -11.555 1 90.06 86 MET B N 1
ATOM 1531 C CA . MET B 1 86 ? -7.508 15.477 -11.68 1 90.06 86 MET B CA 1
ATOM 1532 C C . MET B 1 86 ? -7.984 15.156 -13.094 1 90.06 86 MET B C 1
ATOM 1534 O O . MET B 1 86 ? -7.18 15.055 -14.023 1 90.06 86 MET B O 1
ATOM 1538 N N . PRO B 1 87 ? -9.336 14.883 -13.211 1 89.94 87 PRO B N 1
ATOM 1539 C CA . PRO B 1 87 ? -9.875 14.547 -14.531 1 89.94 87 PRO B CA 1
ATOM 1540 C C . PRO B 1 87 ? -9.594 15.633 -15.57 1 89.94 87 PRO B C 1
ATOM 1542 O O . PRO B 1 87 ? -9.492 15.336 -16.766 1 89.94 87 PRO B O 1
ATOM 1545 N N . ASP B 1 88 ? -9.43 16.812 -15.133 1 92.69 88 ASP B N 1
ATOM 1546 C CA . ASP B 1 88 ? -9.172 17.906 -16.047 1 92.69 88 ASP B CA 1
ATOM 1547 C C . ASP B 1 88 ? -7.684 18.031 -16.375 1 92.69 88 ASP B C 1
ATOM 1549 O O . ASP B 1 88 ? -7.27 18.922 -17.125 1 92.69 88 ASP B O 1
ATOM 1553 N N . GLY B 1 89 ? -6.895 17.25 -15.797 1 91.06 89 GLY B N 1
ATOM 1554 C CA . GLY B 1 89 ? -5.473 17.219 -16.094 1 91.06 89 GLY B CA 1
ATOM 1555 C C . GLY B 1 89 ? -4.633 18 -15.102 1 91.06 89 GLY B C 1
ATOM 1556 O O . GLY B 1 89 ? -3.402 17.953 -15.156 1 91.06 89 GLY B O 1
ATOM 1557 N N . LYS B 1 90 ? -5.266 18.625 -14.25 1 92.75 90 LYS B N 1
ATOM 1558 C CA . LYS B 1 90 ? -4.523 19.375 -13.234 1 92.75 90 LYS B CA 1
ATOM 1559 C C . LYS B 1 90 ? -3.996 18.438 -12.148 1 92.75 90 LYS B C 1
ATOM 1561 O O . LYS B 1 90 ? -4.617 17.422 -11.836 1 92.75 90 LYS B O 1
ATOM 1566 N N . THR B 1 91 ? -2.77 18.859 -11.711 1 94.25 91 THR B N 1
ATOM 1567 C CA . THR B 1 91 ? -2.178 18.078 -10.625 1 94.25 91 THR B CA 1
ATOM 1568 C C . THR B 1 91 ? -2.383 18.781 -9.289 1 94.25 91 THR B C 1
ATOM 1570 O O . THR B 1 91 ? -2.236 20 -9.195 1 94.25 91 THR B O 1
ATOM 1573 N N . MET B 1 92 ? -2.75 18.094 -8.289 1 93.38 92 MET B N 1
ATOM 1574 C CA . MET B 1 92 ? -2.879 18.594 -6.926 1 93.38 92 MET B CA 1
ATOM 1575 C C . MET B 1 92 ? -1.831 17.969 -6.016 1 93.38 92 MET B C 1
ATOM 1577 O O . MET B 1 92 ? -1.537 16.781 -6.125 1 93.38 92 MET B O 1
ATOM 1581 N N . ARG B 1 93 ? -1.294 18.828 -5.176 1 94.88 93 ARG B N 1
ATOM 1582 C CA . ARG B 1 93 ? -0.258 18.359 -4.262 1 94.88 93 ARG B CA 1
ATOM 1583 C C . ARG B 1 93 ? -0.644 18.625 -2.811 1 94.88 93 ARG B C 1
ATOM 1585 O O . ARG B 1 93 ? -1.226 19.672 -2.502 1 94.88 93 ARG B O 1
ATOM 1592 N N . ILE B 1 94 ? -0.399 17.75 -1.934 1 94.19 94 ILE B N 1
ATOM 1593 C CA . ILE B 1 94 ? -0.63 17.906 -0.502 1 94.19 94 ILE B CA 1
ATOM 1594 C C . ILE B 1 94 ? 0.46 17.172 0.279 1 94.19 94 ILE B C 1
ATOM 1596 O O . ILE B 1 94 ? 0.894 16.094 -0.114 1 94.19 94 ILE B O 1
ATOM 1600 N N . ARG B 1 95 ? 0.946 17.828 1.329 1 96.12 95 ARG B N 1
ATOM 1601 C CA . ARG B 1 95 ? 1.9 17.141 2.189 1 96.12 95 ARG B CA 1
ATOM 1602 C C . ARG B 1 95 ? 1.248 15.953 2.883 1 96.12 95 ARG B C 1
ATOM 1604 O O . ARG B 1 95 ? 0.106 16.047 3.338 1 96.12 95 ARG B O 1
ATOM 1611 N N . LEU B 1 96 ? 2.031 14.922 2.943 1 97.25 96 LEU B N 1
ATOM 1612 C CA . LEU B 1 96 ? 1.546 13.695 3.566 1 97.25 96 LEU B CA 1
ATOM 1613 C C . LEU B 1 96 ? 0.995 13.969 4.961 1 97.25 96 LEU B C 1
ATOM 1615 O O . LEU B 1 96 ? -0.1 13.516 5.301 1 97.25 96 LEU B O 1
ATOM 1619 N N . LYS B 1 97 ? 1.673 14.688 5.777 1 95.12 97 LYS B N 1
ATOM 1620 C CA . LYS B 1 97 ? 1.283 14.969 7.156 1 95.12 97 LYS B CA 1
ATOM 1621 C C . LYS B 1 97 ? -0.045 15.719 7.211 1 95.12 97 LYS B C 1
ATOM 1623 O O . LYS B 1 97 ? -0.87 15.461 8.094 1 95.12 97 LYS B O 1
ATOM 1628 N N . GLU B 1 98 ? -0.211 16.609 6.273 1 92.38 98 GLU B N 1
ATOM 1629 C CA . GLU B 1 98 ? -1.464 17.359 6.184 1 92.38 98 GLU B CA 1
ATOM 1630 C C . GLU B 1 98 ? -2.631 16.438 5.844 1 92.38 98 GLU B C 1
ATOM 1632 O O . GLU B 1 98 ? -3.711 16.547 6.426 1 92.38 98 GLU B O 1
ATOM 1637 N N . LEU B 1 99 ? -2.447 15.539 4.926 1 93.75 99 LEU B N 1
ATOM 1638 C CA . LEU B 1 99 ? -3.494 14.602 4.527 1 93.75 99 LEU B CA 1
ATOM 1639 C C . LEU B 1 99 ? -3.852 13.664 5.676 1 93.75 99 LEU B C 1
ATOM 1641 O O . LEU B 1 99 ? -5.031 13.391 5.914 1 93.75 99 LEU B O 1
ATOM 1645 N N . LEU B 1 100 ? -2.811 13.148 6.383 1 93.38 100 LEU B N 1
ATOM 1646 C CA . LEU B 1 100 ? -3.043 12.25 7.508 1 93.38 100 LEU B CA 1
ATOM 1647 C C . LEU B 1 100 ? -3.85 12.945 8.602 1 93.38 100 LEU B C 1
ATOM 1649 O O . LEU B 1 100 ? -4.695 12.32 9.242 1 93.38 100 LEU B O 1
ATOM 1653 N N . GLU B 1 101 ? -3.617 14.188 8.797 1 90.25 101 GLU B N 1
ATOM 1654 C CA . GLU B 1 101 ? -4.367 14.969 9.773 1 90.25 101 GLU B CA 1
ATOM 1655 C C . GLU B 1 101 ? -5.828 15.117 9.359 1 90.25 101 GLU B C 1
ATOM 1657 O O . GLU B 1 101 ? -6.727 15.055 10.195 1 90.25 101 GLU B O 1
ATOM 1662 N N . LEU B 1 102 ? -6.027 15.297 8.078 1 88.44 102 LEU B N 1
ATOM 1663 C CA . LEU B 1 102 ? -7.383 15.414 7.547 1 88.44 102 LEU B CA 1
ATOM 1664 C C . LEU B 1 102 ? -8.156 14.117 7.75 1 88.44 102 LEU B C 1
ATOM 1666 O O . LEU B 1 102 ? -9.344 14.148 8.078 1 88.44 102 LEU B O 1
ATOM 1670 N N . GLU B 1 103 ? -7.516 12.969 7.551 1 88 103 GLU B N 1
ATOM 1671 C CA . GLU B 1 103 ? -8.133 11.648 7.676 1 88 103 GLU B CA 1
ATOM 1672 C C . GLU B 1 103 ? -8.57 11.375 9.109 1 88 103 GLU B C 1
ATOM 1674 O O . GLU B 1 103 ? -9.602 10.742 9.344 1 88 103 GLU B O 1
ATOM 1679 N N . ARG B 1 104 ? -7.84 11.875 10.07 1 85.81 104 ARG B N 1
ATOM 1680 C CA . ARG B 1 1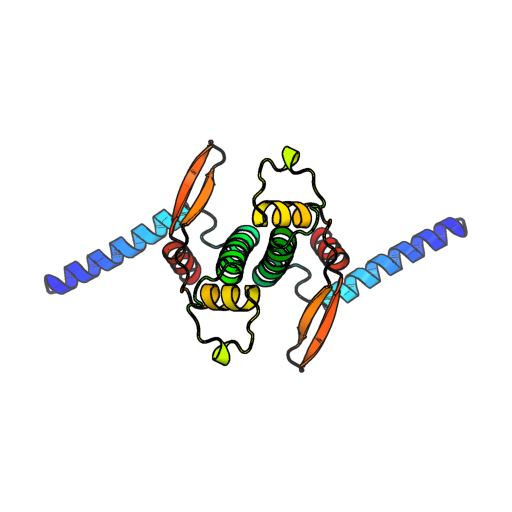04 ? -8.109 11.641 11.484 1 85.81 104 ARG B CA 1
ATOM 1681 C C . ARG B 1 104 ? -9.289 12.469 11.969 1 85.81 104 ARG B C 1
ATOM 1683 O O . ARG B 1 104 ? -9.945 12.117 12.945 1 85.81 104 ARG B O 1
ATOM 1690 N N . THR B 1 105 ? -9.523 13.477 11.289 1 80.38 105 THR B N 1
ATOM 1691 C CA . THR B 1 105 ? -10.586 14.383 11.719 1 80.38 105 THR B CA 1
ATOM 1692 C C . THR B 1 105 ? -11.938 13.906 11.195 1 80.38 105 THR B C 1
ATOM 1694 O O . THR B 1 105 ? -12.977 14.469 11.547 1 80.38 105 THR B O 1
ATOM 1697 N N . LEU B 1 106 ? -11.977 12.805 10.43 1 66.69 106 LEU B N 1
ATOM 1698 C CA . LEU B 1 106 ? -13.234 12.289 9.898 1 66.69 106 LEU B CA 1
ATOM 1699 C C . LEU B 1 106 ? -13.758 11.141 10.766 1 66.69 106 LEU B C 1
ATOM 1701 O O . LEU B 1 106 ? -12.977 10.406 11.367 1 66.69 106 LEU B O 1
#

Solvent-accessible surface area (backbone atoms only — not comparable to full-atom values): 12075 Å² total; per-residue (Å²): 132,52,74,64,55,52,52,51,51,52,50,51,50,50,52,53,50,50,51,52,50,45,43,69,69,45,69,70,48,55,78,48,42,66,56,42,11,44,54,26,15,53,43,15,44,43,40,71,71,64,48,78,74,93,60,61,52,76,79,69,68,47,85,48,39,44,61,47,26,47,50,36,52,76,72,63,70,53,87,48,74,45,76,47,76,44,96,85,66,48,74,46,76,46,49,40,61,60,43,54,54,51,39,67,74,103,132,52,74,66,54,52,52,51,52,51,50,51,50,50,51,50,51,50,51,52,50,45,45,69,69,45,70,70,47,55,78,47,43,67,54,42,12,44,53,26,16,52,43,15,44,43,40,70,72,65,48,82,73,95,60,61,50,77,79,71,69,48,87,47,38,43,61,48,26,46,50,36,52,75,71,63,70,53,85,47,74,45,75,47,77,43,97,86,66,49,75,46,75,46,48,40,61,58,42,56,53,51,38,67,73,103

Sequence (212 aa):
MTTSELIERINKLIDVVDKAINKREFYPPRLTKYETARIIGARALQLAMGAQPLVDIQEVGSVDPVLIAMEELRRGLLDFIIVREMPDGKTMRIRLKELLELERTLMTTSELIERINKLIDVVDKAINKREFYPPRLTKYETARIIGARALQLAMGAQPLVDIQEVGSVDPVLIAMEELRRGLLDFIIVREMPDGKTMRIRLKELLELERTL

Secondary structure (DSSP, 8-state):
--HHHHHHHHHHHHHHHHHHHHHHHSSSSS--HHHHHHHHHHHHHHHHTTPPPSS-HHHHT---HHHHHHHHHHTT---PEEEEE-TTS-EEEEEHHHHHHHHHT-/--HHHHHHHHHHHHHHHHHHHHHHHSSSSS--HHHHHHHHHHHHHHHHTTPPPSS-HHHHT---HHHHHHHHHHTT---PEEEEE-TTS-EEEEEHHHHHHHHHT-

Nearest PDB structures (foldseek):
  7oqy-assembly1_K  TM=7.832E-01  e=1.611E-06  Sulfolobus acidocaldarius DSM 639
  4v8s-assembly2_BK  TM=7.391E-01  e=1.522E-05  Saccharolobus shibatae B12
  2pmz-assembly2_W  TM=7.563E-01  e=1.522E-05  Saccharolobus solfataricus P2
  2y0s-assembly2_I  TM=7.235E-01  e=2.385E-05  Saccharolobus shibatae
  2wb1-assembly2_I  TM=7.084E-01  e=2.543E-05  Saccharolobus shibatae

pLDDT: mean 92.6, std 6.52, range [66.5, 98.75]

InterPro domains:
  IPR006110 RNA polymerase, subunit omega/Rpo6/RPB6 [PF01192] (29-80)
  IPR006110 RNA polymerase, subunit omega/Rpo6/RPB6 [SM01409] (25-80)
  IPR006111 Archaeal Rpo6/eukaryotic RPB6 RNA polymerase subunit [MF_00192] (29-86)
  IPR006111 Archaeal Rpo6/eukaryotic RPB6 RNA polymerase subunit [PIRSF000778] (3-101)
  IPR020708 DNA-directed RNA polymerase, 14-18kDa subunit, conserved site [PS01111] (32-46)
  IPR036161 RPB6/omega subunit-like superfamily [G3DSA:3.90.940.10] (6-99)
  IPR036161 RPB6/omega subunit-like superfamily [SSF63562] (22-100)

Foldseek 3Di:
DDPVVVVVVVVVVVVVVVLVVCVVVDPPLADDPVNLVVQLVVQLVVVVVPDDQPDDCVVLVDSRSSSSSVVCVVVVNDWDKDWDADPVGDIDIDTPSSSVVSVVVD/DDPVVVVVVVVVVVVVVVLVVCVVVDPPLADDPVNLVVQLVVQLVVVVVPDDQPDDCVVLVDPRSSSSSVVCVVVPNDWDKDWDADPVGDIDIDTPSSSVVSVVVD